Protein 4G75 (pdb70)

B-factor: mean 17.36, std 11.64, range [0.57, 81.26]

Secondary structure (DSSP, 8-state):
---S-S-----GGG-HHHHHHH-GGG-SS--HHHHHHHHHHHHHHHHTTT--HHHHHHHHHHHTT-----TTPPP-S-HHHHHHHHHHHHHHHHHIIIII---TTT---TT-S--PPP-SSS-S----TT-----SSTTHHHHHHHHHHHSTT-----GGGG-----TT--HHHHHHHH---EEEEEEEEEEEGGGT-HHHHTTT-EEEEEEEEEEEE-TTSEEEEEEEEEE--EEES--GGGS-GGGS---HHHHHGGGTSTT---EEE---S-EEEEEEEE---

Organism: Pseudomonas aeruginosa (NCBI:txid287)

Nearest PDB structures (foldseek):
  4g76-assembly1_A  TM=1.002E+00  e=1.562E-49  Pseudomonas aeruginosa
  4fzl-assembly2_B  TM=7.657E-01  e=1.778E-14  Pseudomonas syringae pv. tomato str. DC3000
  4fzn-assembly1_A  TM=8.054E-01  e=3.200E-13  Pseudomonas syringae pv. tomato str. DC3000
  8jc1-assembly1_D  TM=7.869E-01  e=1.478E-10  Pectobacterium carotovorum
  4fzm-assembly1_A  TM=5.521E-01  e=1.496E-13  Pseudomonas syringae pv. tomato str. DC3000

InterPro domains:
  IPR028056 Colicin M [PF14859] (135-288)

Radius of gyration: 22.64 Å; Cα contacts (8 Å, |Δi|>4): 530; chains: 1; bounding box: 60×37×69 Å

CATH classification: 1.20.1440.280 (+1 more: 3.30.450.400)

Sequence (286 aa):
VDLGTTTIVAGQGDFSSAYNYGNNGANWPAPSPAQVGYISKGQRDVAYVNGDWEKPLLALWAQQWANWGTTLYGYPSLPFPNYEFIWDIFDLPQADYNQFSSLGDDRITANRAQNHQYPFPNNEGIPSWDRPKIDTFNGGVYTPAAAFAHYLTGKGKKNFPIERLNIKPNVKAPQFIGVLTSSPGQTTTVDFNVVPYATAKDSWVAGNTVGEITLRIVVGILVKSSTSGQWSFRRGEIRRAYDDLYDFNPSSNHRTTETAEGTRLGREVGQKKFKDTTPYPIGIPGAIPVNNISGRSHHH

Solvent-accessible surface area: 13990 Å² total

Foldseek 3Di:
DAQLPDDDDDFLVLAPLLVCLVPCVNPPDDDLVSVLSNLVSVQLNCLLNLNNLLCLLLLVCLVVVVVDDSNPRDDGPRSVLSNVVCLQQLLCLQQCCVVVVDRNSRSSVSPPDDRDRADPPPPPPLDDVVSAEGQNHSSRLSSLVSCLLRVLADEEYAQVSLQADDDQCPVPNVVCVVPPDAKDWDKDKDKDQSVVGGLSNLLRQGIWIKIWTFMKGQDPVFKIKTWTWIATAKGKDLVDLSSDDDPCSVSVVCSVCVCVPSVSRDIYIYHHDDIGTDIDIDGDPD

Structure (mmCIF, N/CA/C/O backbone):
data_4G75
#
_entry.id   4G75
#
_cell.length_a   42.920
_cell.length_b   71.500
_cell.length_c   99.940
_cell.angle_alpha   90.00
_cell.angle_beta   90.00
_cell.angle_gamma   90.00
#
_symmetry.space_group_name_H-M   'P 21 21 21'
#
loop_
_entity.id
_entity.type
_entity.pdbx_description
1 polymer phosphodiesterase
2 non-polymer 'MAGNESIUM ION'
3 non-polymer 1,2-ETHANEDIOL
4 water water
#
loop_
_atom_site.group_PDB
_atom_site.id
_atom_site.type_symbol
_atom_site.label_atom_id
_atom_site.label_alt_id
_atom_site.label_comp_id
_atom_site.label_asym_id
_atom_site.label_entity_id
_atom_site.label_seq_id
_atom_site.pdbx_PDB_ins_code
_atom_site.Cartn_x
_atom_site.Cartn_y
_atom_site.Cartn_z
_atom_site.occupancy
_atom_site.B_iso_or_equiv
_atom_site.auth_seq_id
_atom_site.auth_comp_id
_atom_site.auth_asym_id
_atom_site.auth_atom_id
_atom_site.pdbx_PDB_model_num
ATOM 1 N N . VAL A 1 2 ? 34.334 56.024 14.312 1.00 28.34 2 VAL A N 1
ATOM 2 C CA . VAL A 1 2 ? 35.121 54.998 13.640 1.00 54.13 2 VAL A CA 1
ATOM 3 C C . VAL A 1 2 ? 34.310 53.718 13.500 1.00 51.72 2 VAL A C 1
ATOM 4 O O . VAL A 1 2 ? 33.498 53.390 14.364 1.00 34.46 2 VAL A O 1
ATOM 16 N N . ASP A 1 4 ? 35.407 50.364 13.399 1.00 11.73 4 ASP A N 1
ATOM 17 C CA . ASP A 1 4 ? 36.139 49.137 13.652 1.00 12.00 4 ASP A CA 1
ATOM 18 C C . ASP A 1 4 ? 35.128 48.102 14.120 1.00 14.75 4 ASP A C 1
ATOM 19 O O . ASP A 1 4 ? 34.822 48.023 15.310 1.00 11.11 4 ASP A O 1
ATOM 24 N N . LEU A 1 5 ? 34.607 47.311 13.191 1.00 12.94 5 LEU A N 1
ATOM 25 C CA . LEU A 1 5 ? 33.589 46.330 13.550 1.00 12.50 5 LEU A CA 1
ATOM 26 C C . LEU A 1 5 ? 34.159 44.925 13.701 1.00 9.42 5 LEU A C 1
ATOM 27 O O . LEU A 1 5 ? 33.468 43.934 13.464 1.00 11.36 5 LEU A O 1
ATOM 32 N N . GLY A 1 6 ? 35.425 44.847 14.105 1.00 10.49 6 GLY A N 1
ATOM 33 C CA . GLY A 1 6 ? 36.045 43.587 14.465 1.00 13.65 6 GLY A CA 1
ATOM 34 C C . GLY A 1 6 ? 36.288 42.607 13.334 1.00 15.94 6 GLY A C 1
ATOM 35 O O . GLY A 1 6 ? 36.287 41.398 13.557 1.00 17.67 6 GLY A O 1
ATOM 36 N N . THR A 1 7 ? 36.500 43.113 12.124 1.00 11.53 7 THR A N 1
ATOM 37 C CA . THR A 1 7 ? 36.749 42.238 10.985 1.00 13.56 7 THR A CA 1
ATOM 38 C C . THR A 1 7 ? 38.240 41.973 10.796 1.00 16.42 7 THR A C 1
ATOM 39 O O . THR A 1 7 ? 38.629 40.941 10.255 1.00 27.18 7 THR A O 1
ATOM 43 N N . THR A 1 8 ? 39.070 42.907 11.243 1.00 14.22 8 THR A N 1
ATOM 44 C CA . THR A 1 8 ? 40.516 42.783 11.068 1.00 18.48 8 THR A CA 1
ATOM 45 C C . THR A 1 8 ? 41.194 42.226 12.317 1.00 22.57 8 THR A C 1
ATOM 46 O O . THR A 1 8 ? 40.751 42.473 13.436 1.00 13.22 8 THR A O 1
ATOM 50 N N . THR A 1 9 ? 42.264 41.464 12.120 1.00 11.82 9 THR A N 1
ATOM 51 C CA . THR A 1 9 ? 43.055 40.958 13.238 1.00 11.57 9 THR A CA 1
ATOM 52 C C . THR A 1 9 ? 44.239 41.883 13.460 1.00 15.23 9 THR A C 1
ATOM 53 O O . THR A 1 9 ? 44.900 42.265 12.504 1.00 17.05 9 THR A O 1
ATOM 57 N N . ILE A 1 10 ? 44.512 42.244 14.712 1.00 12.03 10 ILE A N 1
ATOM 58 C CA . ILE A 1 10 ? 45.681 43.066 14.999 1.00 10.48 10 ILE A CA 1
ATOM 59 C C . ILE A 1 10 ? 46.762 42.276 15.716 1.00 10.32 10 ILE A C 1
ATOM 60 O O . ILE A 1 10 ? 46.511 41.195 16.243 1.00 9.72 10 ILE A O 1
ATOM 65 N N . VAL A 1 11 ? 47.968 42.831 15.714 1.00 9.53 11 VAL A N 1
ATOM 66 C CA . VAL A 1 11 ? 49.109 42.233 16.390 1.00 7.05 11 VAL A CA 1
ATOM 67 C C . VAL A 1 11 ? 49.277 42.872 17.760 1.00 11.13 11 VAL A C 1
ATOM 68 O O . VAL A 1 11 ? 49.487 44.078 17.865 1.00 14.75 11 VAL A O 1
ATOM 72 N N . ALA A 1 12 ? 49.190 42.072 18.815 1.00 9.33 12 ALA A N 1
ATOM 73 C CA . ALA A 1 12 ? 49.303 42.626 20.155 1.00 7.10 12 ALA A CA 1
ATOM 74 C C . ALA A 1 12 ? 50.048 41.710 21.117 1.00 7.42 12 ALA A C 1
ATOM 75 O O . ALA A 1 12 ? 50.042 40.488 20.969 1.00 12.88 12 ALA A O 1
ATOM 77 N N . GLY A 1 13 ? 50.681 42.322 22.110 1.00 12.07 13 GLY A N 1
ATOM 78 C CA . GLY A 1 13 ? 51.391 41.589 23.142 1.00 10.42 13 GLY A CA 1
ATOM 79 C C . GLY A 1 13 ? 51.120 42.180 24.511 1.00 6.56 13 GLY A C 1
ATOM 80 O O . GLY A 1 13 ? 50.547 43.262 24.622 1.00 10.14 13 GLY A O 1
ATOM 81 N N . GLN A 1 14 ? 51.524 41.463 25.556 1.00 10.11 14 GLN A N 1
ATOM 82 C CA . GLN A 1 14 ? 51.285 41.900 26.929 1.00 12.67 14 GLN A CA 1
ATOM 83 C C . GLN A 1 14 ? 51.739 43.336 27.158 1.00 11.05 14 GLN A C 1
ATOM 84 O O . GLN A 1 14 ? 51.077 44.107 27.854 1.00 10.58 14 GLN A O 1
ATOM 90 N N . GLY A 1 15 ? 52.885 43.676 26.579 1.00 12.46 15 GLY A N 1
ATOM 91 C CA . GLY A 1 15 ? 53.493 44.980 26.760 1.00 10.57 15 GLY A CA 1
ATOM 92 C C . GLY A 1 15 ? 52.722 46.132 26.152 1.00 14.35 15 GLY A C 1
ATOM 93 O O . GLY A 1 15 ? 53.054 47.287 26.385 1.00 12.45 15 GLY A O 1
ATOM 94 N N . ASP A 1 16 ? 51.689 45.829 25.371 1.00 13.05 16 ASP A N 1
ATOM 95 C CA . ASP A 1 16 ? 50.831 46.882 24.835 1.00 10.79 16 ASP A CA 1
ATOM 96 C C . ASP A 1 16 ? 49.870 47.436 25.879 1.00 10.00 16 ASP A C 1
ATOM 97 O O . ASP A 1 16 ? 49.270 48.495 25.680 1.00 11.38 16 ASP A O 1
ATOM 102 N N . PHE A 1 17 ? 49.742 46.732 26.998 1.00 9.83 17 PHE A N 1
ATOM 103 C CA . PHE A 1 17 ? 48.703 47.058 27.966 1.00 10.65 17 PHE A CA 1
ATOM 104 C C . PHE A 1 17 ? 49.232 47.640 29.265 1.00 9.82 17 PHE A C 1
ATOM 105 O O . PHE A 1 17 ? 50.032 47.027 29.956 1.00 11.58 17 PHE A O 1
ATOM 113 N N . SER A 1 18 ? 48.763 48.845 29.565 1.00 9.33 18 SER A N 1
ATOM 114 C CA A SER A 1 18 ? 49.261 49.624 30.694 0.62 10.83 18 SER A CA 1
ATOM 115 C CA B SER A 1 18 ? 49.280 49.616 30.691 0.38 10.94 18 SER A CA 1
ATOM 116 C C . SER A 1 18 ? 49.165 48.877 32.021 1.00 14.93 18 SER A C 1
ATOM 117 O O . SER A 1 18 ? 50.034 49.003 32.881 1.00 12.01 18 SER A O 1
ATOM 122 N N . ALA A 1 19 ? 48.101 48.099 32.190 1.00 12.73 19 ALA A N 1
ATOM 123 C CA . ALA A 1 19 ? 47.916 47.384 33.449 1.00 8.68 19 ALA A CA 1
ATOM 124 C C . ALA A 1 19 ? 48.986 46.316 33.643 1.00 8.44 19 ALA A C 1
ATOM 125 O O . ALA A 1 19 ? 49.523 46.151 34.739 1.00 14.56 19 ALA A O 1
ATOM 127 N N . TYR A 1 20 ? 49.286 45.587 32.575 1.00 8.91 20 TYR A N 1
ATOM 128 C CA . TYR A 1 20 ? 50.356 44.610 32.596 1.00 7.91 20 TYR A CA 1
ATOM 129 C C . TYR A 1 20 ? 51.679 45.300 32.914 1.00 15.66 20 TYR A C 1
ATOM 130 O O . TYR A 1 20 ? 52.437 44.836 33.768 1.00 13.32 20 TYR A O 1
ATOM 139 N N . ASN A 1 21 ? 51.949 46.415 32.239 1.00 11.73 21 ASN A N 1
ATOM 140 C CA . ASN A 1 21 ? 53.188 47.155 32.483 1.00 11.02 21 ASN A CA 1
ATOM 141 C C . ASN A 1 21 ? 53.308 47.627 33.928 1.00 19.92 21 ASN A C 1
ATOM 142 O O . ASN A 1 21 ? 54.404 47.656 34.486 1.00 14.30 21 ASN A O 1
ATOM 147 N N . TYR A 1 22 ? 52.181 47.995 34.531 1.00 13.21 22 TYR A N 1
ATOM 148 C CA . TYR A 1 22 ? 52.170 48.395 35.932 1.00 11.00 22 TYR A CA 1
ATOM 149 C C . TYR A 1 22 ? 52.545 47.215 36.828 1.00 17.11 22 TYR A C 1
ATOM 150 O O . TYR A 1 22 ? 53.310 47.351 37.794 1.00 10.74 22 TYR A O 1
ATOM 159 N N . GLY A 1 23 ? 51.996 46.051 36.502 1.00 10.62 23 GLY A N 1
ATOM 160 C CA . GLY A 1 23 ? 52.327 44.833 37.209 1.00 6.55 23 GLY A CA 1
ATOM 161 C C . GLY A 1 23 ? 53.776 44.420 37.026 1.00 11.22 23 GLY A C 1
ATOM 162 O O . GLY A 1 23 ? 54.393 43.890 37.954 1.00 10.33 23 GLY A O 1
ATOM 163 N N . ASN A 1 24 ? 54.324 44.673 35.840 1.00 8.41 24 ASN A N 1
ATOM 164 C CA . ASN A 1 24 ? 55.669 44.198 35.501 1.00 11.73 24 ASN A CA 1
ATOM 165 C C . ASN A 1 24 ? 56.786 45.185 35.850 1.00 12.26 24 ASN A C 1
ATOM 166 O O . ASN A 1 24 ? 57.972 44.894 35.654 1.00 11.72 24 ASN A O 1
ATOM 171 N N . ASN A 1 25 ? 56.406 46.343 36.373 1.00 14.32 25 ASN A N 1
ATOM 172 C CA . ASN A 1 25 ? 57.379 47.326 36.843 1.00 17.18 25 ASN A CA 1
ATOM 173 C C . ASN A 1 25 ? 57.720 47.077 38.311 1.00 15.20 25 ASN A C 1
ATOM 174 O O . ASN A 1 25 ? 56.974 47.471 39.204 1.00 17.61 25 ASN A O 1
ATOM 179 N N . GLY A 1 26 ? 58.852 46.420 38.548 1.00 17.71 26 GLY A N 1
ATOM 180 C CA . GLY A 1 26 ? 59.238 46.009 39.884 1.00 19.20 26 GLY A CA 1
ATOM 181 C C . GLY A 1 26 ? 59.323 47.154 40.873 1.00 18.53 26 GLY A C 1
ATOM 182 O O . GLY A 1 26 ? 59.158 46.954 42.074 1.00 22.28 26 GLY A O 1
ATOM 183 N N . ALA A 1 27 ? 59.574 48.356 40.367 1.00 24.20 27 ALA A N 1
ATOM 184 C CA . ALA A 1 27 ? 59.670 49.534 41.223 1.00 20.96 27 ALA A CA 1
ATOM 185 C C . ALA A 1 27 ? 58.368 49.786 41.970 1.00 23.71 27 ALA A C 1
ATOM 186 O O . ALA A 1 27 ? 58.363 50.448 43.006 1.00 21.74 27 ALA A O 1
ATOM 188 N N . ASN A 1 28 ? 57.268 49.260 41.438 1.00 20.88 28 ASN A N 1
ATOM 189 C CA . ASN A 1 28 ? 55.952 49.433 42.050 1.00 19.74 28 ASN A CA 1
ATOM 190 C C . ASN A 1 28 ? 55.682 48.470 43.196 1.00 18.92 28 ASN A C 1
ATOM 191 O O . ASN A 1 28 ? 54.725 48.649 43.948 1.00 22.88 28 ASN A O 1
ATOM 196 N N . TRP A 1 29 ? 56.513 47.443 43.320 1.00 18.24 29 TRP A N 1
ATOM 197 C CA . TRP A 1 29 ? 56.169 46.315 44.178 1.00 14.53 29 TRP A CA 1
ATOM 198 C C . TRP A 1 29 ? 57.253 45.929 45.182 1.00 14.38 29 TRP A C 1
ATOM 199 O O . TRP A 1 29 ? 58.143 45.154 44.864 1.00 24.97 29 TRP A O 1
ATOM 210 N N . PRO A 1 30 ? 57.155 46.460 46.407 1.00 18.59 30 PRO A N 1
ATOM 211 C CA . PRO A 1 30 ? 58.133 46.193 47.468 1.00 33.95 30 PRO A CA 1
ATOM 212 C C . PRO A 1 30 ? 58.225 44.710 47.830 1.00 34.84 30 PRO A C 1
ATOM 213 O O . PRO A 1 30 ? 59.268 44.266 48.304 1.00 26.51 30 PRO A O 1
ATOM 217 N N . ALA A 1 31 ? 57.151 43.957 47.606 1.00 24.75 31 ALA A N 1
ATOM 218 C CA . ALA A 1 31 ? 57.111 42.556 48.012 1.00 10.20 31 ALA A CA 1
ATOM 219 C C . ALA A 1 31 ? 56.263 41.723 47.056 1.00 21.48 31 ALA A C 1
ATOM 220 O O . ALA A 1 31 ? 55.497 42.272 46.264 1.00 16.66 31 ALA A O 1
ATOM 222 N N . PRO A 1 32 ? 56.404 40.389 47.118 1.00 18.83 32 PRO A N 1
A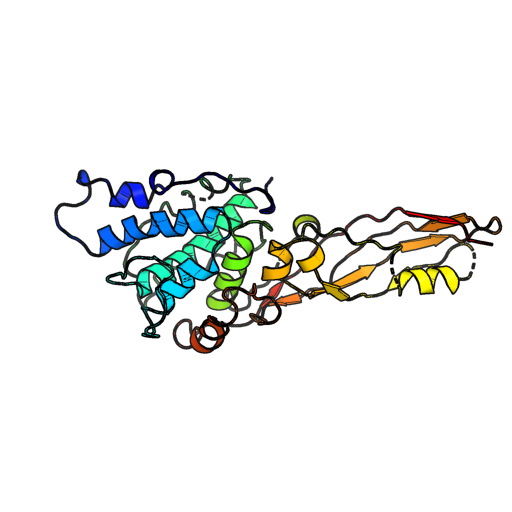TOM 223 C CA . PRO A 1 32 ? 55.514 39.545 46.315 1.00 17.88 32 PRO A CA 1
ATOM 224 C C . PRO A 1 32 ? 54.072 39.842 46.684 1.00 15.57 32 PRO A C 1
ATOM 225 O O . PRO A 1 32 ? 53.762 40.067 47.858 1.00 14.77 32 PRO A O 1
ATOM 229 N N . SER A 1 33 ? 53.188 39.846 45.694 1.00 16.09 33 SER A N 1
ATOM 230 C CA . SER A 1 33 ? 51.832 40.298 45.933 1.00 18.56 33 SER A CA 1
ATOM 231 C C . SER A 1 33 ? 50.843 39.635 44.991 1.00 11.20 33 SER A C 1
ATOM 232 O O . SER A 1 33 ? 51.091 39.560 43.794 1.00 11.73 33 SER A O 1
ATOM 235 N N . PRO A 1 34 ? 49.704 39.178 45.532 1.00 12.36 34 PRO A N 1
ATOM 236 C CA . PRO A 1 34 ? 48.663 38.605 44.674 1.00 12.14 34 PRO A CA 1
ATOM 237 C C . PRO A 1 34 ? 48.033 39.703 43.823 1.00 11.01 34 PRO A C 1
ATOM 238 O O . PRO A 1 34 ? 47.508 39.411 42.754 1.00 12.45 34 PRO A O 1
ATOM 242 N N . ALA A 1 35 ? 48.088 40.944 44.300 1.00 10.26 35 ALA A N 1
ATOM 243 C CA . ALA A 1 35 ? 47.620 42.088 43.521 1.00 14.65 35 ALA A CA 1
ATOM 244 C C . ALA A 1 35 ? 48.525 42.339 42.311 1.00 15.49 35 ALA A C 1
ATOM 245 O O . ALA A 1 35 ? 48.056 42.681 41.219 1.00 12.86 35 ALA A O 1
ATOM 247 N N . GLN A 1 36 ? 49.829 42.176 42.502 1.00 15.39 36 GLN A N 1
ATOM 248 C CA . GLN A 1 36 ? 50.762 42.313 41.391 1.00 11.84 36 GLN A CA 1
ATOM 249 C C . GLN A 1 36 ? 50.478 41.244 40.351 1.00 9.97 36 GLN A C 1
ATOM 250 O O . GLN A 1 36 ? 50.512 41.503 39.150 1.00 11.55 36 GLN A O 1
ATOM 256 N N . VAL A 1 37 ? 50.194 40.037 40.822 1.00 11.45 37 VAL A N 1
ATOM 257 C CA . VAL A 1 37 ? 49.913 38.928 39.925 1.00 8.11 37 VAL A CA 1
ATOM 258 C C . VAL A 1 37 ? 48.649 39.251 39.127 1.00 7.49 37 VAL A C 1
ATOM 259 O O . VAL A 1 37 ? 48.572 38.978 37.926 1.00 11.08 37 VAL A O 1
ATOM 263 N N . GLY A 1 38 ? 47.676 39.861 39.801 1.00 9.08 38 GLY A N 1
ATOM 264 C CA . GLY A 1 38 ? 46.436 40.269 39.150 1.00 5.60 38 GLY A CA 1
ATOM 265 C C . GLY A 1 38 ? 46.690 41.247 38.013 1.00 7.80 38 GLY A C 1
ATOM 266 O O . GLY A 1 38 ? 46.136 41.103 36.926 1.00 10.73 38 GLY A O 1
ATOM 267 N N . TYR A 1 39 ? 47.528 42.248 38.258 1.00 10.39 39 TYR A N 1
ATOM 268 C CA . TYR A 1 39 ? 47.885 43.193 37.200 1.00 11.19 39 TYR A CA 1
ATOM 269 C C . TYR A 1 39 ? 48.540 42.496 36.019 1.00 9.65 39 TYR A C 1
ATOM 270 O O . TYR A 1 39 ? 48.200 42.764 34.861 1.00 9.86 39 TYR A O 1
ATOM 279 N N . ILE A 1 40 ? 49.504 41.624 36.305 1.00 7.09 40 ILE A N 1
ATOM 280 C CA . ILE A 1 40 ? 50.178 40.888 35.245 1.00 6.71 40 ILE A CA 1
ATOM 281 C C . ILE A 1 40 ? 49.172 40.095 34.429 1.00 7.81 40 ILE A C 1
ATOM 282 O O . ILE A 1 40 ? 49.258 40.056 33.200 1.00 10.67 40 ILE A O 1
ATOM 287 N N . SER A 1 41 ? 48.218 39.468 35.111 1.00 9.19 41 SER A N 1
ATOM 288 C CA . SER A 1 41 ? 47.288 38.576 34.436 1.00 6.64 41 SER A CA 1
ATOM 289 C C . SER A 1 41 ? 46.425 39.307 33.391 1.00 11.26 41 SER A C 1
ATOM 290 O O . SER A 1 41 ? 45.978 38.699 32.422 1.00 11.51 41 SER A O 1
ATOM 293 N N . LYS A 1 42 ? 46.204 40.604 33.583 1.00 8.40 42 LYS A N 1
ATOM 294 C CA . LYS A 1 42 ? 45.399 41.382 32.634 1.00 6.24 42 LYS A CA 1
ATOM 295 C C . LYS A 1 42 ? 46.020 41.425 31.238 1.00 11.65 42 LYS A C 1
ATOM 296 O O . LYS A 1 42 ? 45.308 41.508 30.226 1.00 8.93 42 LYS A O 1
ATOM 302 N N . GLY A 1 43 ? 47.348 41.356 31.180 1.00 12.64 43 GLY A N 1
ATOM 303 C CA . GLY A 1 43 ? 48.053 41.456 29.912 1.00 8.03 43 GLY A CA 1
ATOM 304 C C . GLY A 1 43 ? 47.666 40.386 28.905 1.00 8.00 43 GLY A C 1
ATOM 305 O O . GLY A 1 43 ? 47.273 40.700 27.778 1.00 8.86 43 GLY A O 1
ATOM 306 N N . GLN A 1 44 ? 47.766 39.118 29.296 1.00 4.86 44 GLN A N 1
ATOM 307 C CA . GLN A 1 44 ? 47.448 38.046 28.360 1.00 9.15 44 GLN A CA 1
ATOM 308 C C . GLN A 1 44 ? 45.955 37.991 28.033 1.00 7.27 44 GLN A C 1
ATOM 309 O O . GLN A 1 44 ? 45.574 37.672 26.903 1.00 8.07 44 GLN A O 1
ATOM 315 N N . ARG A 1 45 ? 45.106 38.304 29.007 1.00 8.19 45 ARG A N 1
ATOM 316 C CA . ARG A 1 45 ? 43.683 38.357 28.710 1.00 8.07 45 ARG A CA 1
ATOM 317 C C . ARG A 1 45 ? 43.401 39.468 27.704 1.00 11.58 45 ARG A C 1
ATOM 318 O O . ARG A 1 45 ? 42.641 39.279 26.761 1.00 10.10 45 ARG A O 1
ATOM 326 N N . ASP A 1 46 ? 44.024 40.626 27.896 1.00 9.20 46 ASP A N 1
ATOM 327 C CA . ASP A 1 46 ? 43.822 41.744 26.977 1.00 12.51 46 ASP A CA 1
ATOM 328 C C . ASP A 1 46 ? 44.258 41.397 25.557 1.00 11.53 46 ASP A C 1
ATOM 329 O O . ASP A 1 46 ? 43.633 41.823 24.583 1.00 7.94 46 ASP A O 1
ATOM 334 N N . VAL A 1 47 ? 45.342 40.635 25.440 1.00 7.19 47 VAL A N 1
ATOM 335 C CA . VAL A 1 47 ? 45.815 40.198 24.131 1.00 7.31 47 VAL A CA 1
ATOM 336 C C . VAL A 1 47 ? 44.710 39.426 23.417 1.00 4.47 47 VAL A C 1
ATOM 337 O O . VAL A 1 47 ? 44.483 39.601 22.218 1.00 9.87 47 VAL A O 1
ATOM 341 N N . ALA A 1 48 ? 44.029 38.565 24.159 1.00 6.16 48 ALA A N 1
ATOM 342 C CA . ALA A 1 48 ? 42.910 37.824 23.600 1.00 8.21 48 ALA A CA 1
ATOM 343 C C . ALA A 1 48 ? 41.762 38.764 23.261 1.00 6.38 48 ALA A C 1
ATOM 344 O O . ALA A 1 48 ? 41.212 38.699 22.167 1.00 7.70 48 ALA A O 1
ATOM 346 N N . TYR A 1 49 ? 41.422 39.654 24.190 1.00 10.62 49 TYR A N 1
ATOM 347 C CA . TYR A 1 49 ? 40.267 40.537 24.007 1.00 7.29 49 TYR A CA 1
ATOM 348 C C . TYR A 1 49 ? 40.369 41.415 22.756 1.00 7.87 49 TYR A C 1
ATOM 349 O O . TYR A 1 49 ? 39.367 41.608 22.040 1.00 6.88 49 TYR A O 1
ATOM 358 N N . VAL A 1 50 ? 41.559 41.949 22.479 1.00 8.32 50 VAL A N 1
ATOM 359 C CA . VAL A 1 50 ? 41.688 42.868 21.352 1.00 8.22 50 VAL A CA 1
ATOM 360 C C . VAL A 1 50 ? 41.445 42.189 20.003 1.00 7.82 50 VAL A C 1
ATOM 361 O O . VAL A 1 50 ? 41.274 42.865 18.998 1.00 8.14 50 VAL A O 1
ATOM 365 N N . ASN A 1 51 ? 41.420 40.862 19.976 1.00 5.29 51 ASN A N 1
ATOM 366 C CA . ASN A 1 51 ? 41.016 40.153 18.758 1.00 4.99 51 ASN A CA 1
ATOM 367 C C . ASN A 1 51 ? 39.702 39.381 18.918 1.00 13.00 51 ASN A C 1
ATOM 368 O O . ASN A 1 51 ? 39.387 38.490 18.127 1.00 10.36 51 ASN A O 1
ATOM 373 N N . GLY A 1 52 ? 38.936 39.744 19.942 1.00 8.06 52 GLY A N 1
ATOM 374 C CA . GLY A 1 52 ? 37.608 39.192 20.143 1.00 6.50 52 GLY A CA 1
ATOM 375 C C . GLY A 1 52 ? 37.559 37.794 20.729 1.00 9.98 52 GLY A C 1
ATOM 376 O O . GLY A 1 52 ? 36.496 37.174 20.770 1.00 9.76 52 GLY A O 1
ATOM 377 N N . ASP A 1 53 ? 38.703 37.296 21.185 1.00 11.41 53 ASP A N 1
ATOM 378 C CA . ASP A 1 53 ? 38.786 35.964 21.774 1.00 5.74 53 ASP A CA 1
ATOM 379 C C . ASP A 1 53 ? 38.383 36.061 23.243 1.00 9.38 53 ASP A C 1
ATOM 380 O O . ASP A 1 53 ? 39.216 35.917 24.130 1.00 10.51 53 ASP A O 1
ATOM 385 N N . TRP A 1 54 ? 37.098 36.312 23.498 1.00 5.74 54 TRP A N 1
ATOM 386 C CA . TRP A 1 54 ? 36.666 36.765 24.820 1.00 4.62 54 TRP A CA 1
ATOM 387 C C . TRP A 1 54 ? 36.132 35.667 25.737 1.00 5.01 54 TRP A C 1
ATOM 388 O O . TRP A 1 54 ? 36.146 35.813 26.964 1.00 6.97 54 TRP A O 1
ATOM 399 N N . GLU A 1 55 ? 35.643 34.587 25.138 1.00 7.38 55 GLU A N 1
ATOM 400 C CA . GLU A 1 55 ? 35.057 33.491 25.900 1.00 9.90 55 GLU A CA 1
ATOM 401 C C . GLU A 1 55 ? 36.110 32.781 26.745 1.00 9.66 55 GLU A C 1
ATOM 402 O O . GLU A 1 55 ? 35.910 32.536 27.931 1.00 11.07 55 GLU A O 1
ATOM 408 N N . LYS A 1 56 ? 37.240 32.453 26.132 1.00 10.11 56 LYS A N 1
ATOM 409 C CA . LYS A 1 56 ? 38.254 31.665 26.821 1.00 11.15 56 LYS A CA 1
ATOM 410 C C . LYS A 1 56 ? 38.836 32.338 28.072 1.00 9.26 56 LYS A C 1
ATOM 411 O O . LYS A 1 56 ? 38.895 31.718 29.130 1.00 11.24 56 LYS A O 1
ATOM 417 N N . PRO A 1 57 ? 39.232 33.615 27.974 1.00 7.75 57 PRO A N 1
ATOM 418 C CA . PRO A 1 57 ? 39.768 34.247 29.188 1.00 6.75 57 PRO A CA 1
ATOM 419 C C . PRO A 1 57 ? 38.759 34.271 30.336 1.00 12.72 57 PRO A C 1
ATOM 420 O O . PRO A 1 57 ? 39.139 34.022 31.478 1.00 11.57 57 PRO A O 1
ATOM 424 N N . LEU A 1 58 ? 37.492 34.566 30.042 1.00 8.76 58 LEU A N 1
ATOM 425 C CA . LEU A 1 58 ? 36.479 34.613 31.085 1.00 8.37 58 LEU A CA 1
ATOM 426 C C . LEU A 1 58 ? 36.173 33.224 31.628 1.00 8.00 58 LEU A C 1
ATOM 427 O O . LEU A 1 58 ? 36.011 33.045 32.832 1.00 7.78 58 LEU A O 1
ATOM 432 N N . LEU A 1 59 ? 36.118 32.239 30.738 1.00 9.41 59 LEU A N 1
ATOM 433 C CA . LEU A 1 59 ? 35.840 30.872 31.155 1.00 16.03 59 LEU A CA 1
ATOM 434 C C . LEU A 1 59 ? 36.947 30.328 32.050 1.00 11.84 59 LEU A C 1
ATOM 435 O O . LEU A 1 59 ? 36.684 29.608 33.013 1.00 11.33 59 LEU A O 1
ATOM 440 N N . ALA A 1 60 ? 38.186 30.678 31.739 1.00 9.78 60 ALA A N 1
ATOM 441 C CA . ALA A 1 60 ? 39.303 30.205 32.542 1.00 9.30 60 ALA A CA 1
ATOM 442 C C . ALA A 1 60 ? 39.199 30.751 33.963 1.00 12.23 60 ALA A C 1
ATOM 443 O O . ALA A 1 60 ? 39.442 30.032 34.930 1.00 13.57 60 ALA A O 1
ATOM 445 N N . LEU A 1 61 ? 38.838 32.023 34.084 1.00 11.44 61 LEU A N 1
ATOM 446 C CA . LEU A 1 61 ? 38.666 32.637 35.391 1.00 8.09 61 LEU A CA 1
ATOM 447 C C . LEU A 1 61 ? 37.530 31.956 36.143 1.00 16.84 61 LEU A C 1
ATOM 448 O O . LEU A 1 61 ? 37.696 31.542 37.291 1.00 12.35 61 LEU A O 1
ATOM 453 N N . TRP A 1 62 ? 36.381 31.833 35.486 1.00 9.42 62 TRP A N 1
ATOM 454 C CA . TRP A 1 62 ? 35.207 31.246 36.124 1.00 10.12 62 TRP A CA 1
ATOM 455 C C . TRP A 1 62 ? 35.446 29.803 36.535 1.00 12.92 62 TRP A C 1
ATOM 456 O O . TRP A 1 62 ? 35.074 29.398 37.639 1.00 11.21 62 TRP A O 1
ATOM 467 N N . ALA A 1 63 ? 36.049 29.025 35.642 1.00 11.62 63 ALA A N 1
ATOM 468 C CA . ALA A 1 63 ? 36.303 27.618 35.922 1.00 13.83 63 ALA A CA 1
ATOM 469 C C . ALA A 1 63 ? 37.122 27.486 37.203 1.00 16.72 63 ALA A C 1
ATOM 470 O O . ALA A 1 63 ? 36.933 26.547 37.979 1.00 12.82 63 ALA A O 1
ATOM 472 N N . GLN A 1 64 ? 38.030 28.425 37.432 1.00 11.38 64 GLN A N 1
ATOM 473 C CA A GLN A 1 64 ? 38.810 28.435 38.668 0.59 14.86 64 GLN A CA 1
ATOM 474 C CA B GLN A 1 64 ? 38.796 28.396 38.668 0.41 15.07 64 GLN A CA 1
ATOM 475 C C . GLN A 1 64 ? 37.921 28.803 39.845 1.00 13.04 64 GLN A C 1
ATOM 476 O O . GLN A 1 64 ? 37.841 28.082 40.840 1.00 16.12 64 GLN A O 1
ATOM 487 N N . TRP A 1 65 ? 37.257 29.948 39.719 1.00 11.04 65 TRP A N 1
ATOM 488 C CA . TRP A 1 65 ? 36.361 30.461 40.747 1.00 9.34 65 TRP A CA 1
ATOM 489 C C . TRP A 1 65 ? 35.381 29.382 41.203 1.00 13.00 65 TRP A C 1
ATOM 490 O O . TRP A 1 65 ? 35.222 29.133 42.400 1.00 14.99 65 TRP A O 1
ATOM 501 N N . ALA A 1 66 ? 34.729 28.739 40.238 1.00 13.99 66 ALA A N 1
ATOM 502 C CA . ALA A 1 66 ? 33.658 27.789 40.540 1.00 15.56 66 ALA A CA 1
ATOM 503 C C . ALA A 1 66 ? 34.147 26.347 40.657 1.00 17.63 66 ALA A C 1
ATOM 504 O O . ALA A 1 66 ? 33.341 25.429 40.804 1.00 22.34 66 ALA A O 1
ATOM 506 N N . ASN A 1 67 ? 35.460 26.153 40.586 1.00 14.93 67 ASN A N 1
ATOM 507 C CA . ASN A 1 67 ? 36.044 24.823 40.740 1.00 19.87 67 ASN A CA 1
ATOM 508 C C . ASN A 1 67 ? 35.461 23.803 39.772 1.00 29.44 67 ASN A C 1
ATOM 509 O O . ASN A 1 67 ? 35.008 22.730 40.177 1.00 19.62 67 ASN A O 1
ATOM 514 N N . TRP A 1 68 ? 35.468 24.139 38.488 1.00 13.07 68 TRP A N 1
ATOM 515 C CA . TRP A 1 68 ? 34.992 23.213 37.477 1.00 16.21 68 TRP A CA 1
ATOM 516 C C . TRP A 1 68 ? 35.990 22.086 37.302 1.00 18.12 68 TRP A C 1
ATOM 517 O O . TRP A 1 68 ? 35.623 20.980 36.924 1.00 14.77 68 TRP A O 1
ATOM 528 N N . GLY A 1 69 ? 37.259 22.382 37.566 1.00 17.61 69 GLY A N 1
ATOM 529 C CA . GLY A 1 69 ? 38.326 21.423 37.351 1.00 24.13 69 GLY A CA 1
ATOM 530 C C . GLY A 1 69 ? 38.543 21.135 35.876 1.00 39.09 69 GLY A C 1
ATOM 531 O O . GLY A 1 69 ? 39.073 20.090 35.510 1.00 22.84 69 GLY A O 1
ATOM 532 N N . THR A 1 70 ? 38.129 22.069 35.027 1.00 18.84 70 THR A N 1
ATOM 533 C CA . THR A 1 70 ? 38.257 21.914 33.584 1.00 14.90 70 THR A CA 1
ATOM 534 C C . THR A 1 70 ? 39.417 22.741 33.033 1.00 25.67 70 THR A C 1
ATOM 535 O O . THR A 1 70 ? 40.179 23.340 33.795 1.00 19.25 70 THR A O 1
ATOM 539 N N . THR A 1 71 ? 39.545 22.781 31.708 1.00 23.28 71 THR A N 1
ATOM 540 C CA . THR A 1 71 ? 40.678 23.451 31.073 1.00 16.73 71 THR A CA 1
ATOM 541 C C . THR A 1 71 ? 40.709 24.946 31.379 1.00 22.93 71 THR A C 1
ATOM 542 O O . THR A 1 71 ? 39.667 25.597 31.462 1.00 14.46 71 THR A O 1
ATOM 546 N N . LEU A 1 72 ? 41.909 25.486 31.554 1.00 17.81 72 LEU A N 1
ATOM 547 C CA . LEU A 1 72 ? 42.060 26.921 31.751 1.00 14.32 72 LEU A CA 1
ATOM 548 C C . LEU A 1 72 ? 42.506 27.618 30.468 1.00 12.29 72 LEU A C 1
ATOM 549 O O . LEU A 1 72 ? 42.912 28.778 30.494 1.00 14.12 72 LEU A O 1
ATOM 554 N N . TYR A 1 73 ? 42.437 26.903 29.348 1.00 10.93 73 TYR A N 1
ATOM 555 C CA . TYR A 1 73 ? 42.790 27.481 28.053 1.00 12.26 73 TYR A CA 1
ATOM 556 C C . TYR A 1 73 ? 44.180 28.118 28.025 1.00 18.93 73 TYR A C 1
ATOM 557 O O . TYR A 1 73 ? 44.419 29.090 27.305 1.00 17.93 73 TYR A O 1
ATOM 566 N N . GLY A 1 74 ? 45.098 27.563 28.808 1.00 14.81 74 GLY A N 1
ATOM 567 C CA . GLY A 1 74 ? 46.471 28.033 28.808 1.00 17.23 74 GLY A CA 1
ATOM 568 C C . GLY A 1 74 ? 46.745 29.200 29.738 1.00 16.57 74 GLY A C 1
ATOM 569 O O . GLY A 1 74 ? 47.890 29.624 29.889 1.00 17.74 74 GLY A O 1
ATOM 570 N N . TYR A 1 75 ? 45.701 29.726 30.366 1.00 13.14 75 TYR A N 1
ATOM 571 C CA . TYR A 1 75 ? 45.882 30.809 31.329 1.00 11.86 75 TYR A CA 1
ATOM 572 C C . TYR A 1 75 ? 46.402 30.287 32.671 1.00 15.45 75 TYR A C 1
ATOM 573 O O . TYR A 1 75 ? 46.041 29.195 33.112 1.00 15.81 75 TYR A O 1
ATOM 582 N N . PRO A 1 76 ? 47.261 31.076 33.324 1.00 14.94 76 PRO A N 1
ATOM 583 C CA . PRO A 1 76 ? 47.791 30.721 34.646 1.00 15.50 76 PRO A CA 1
ATOM 584 C C . PRO A 1 76 ? 46.706 30.745 35.712 1.00 12.87 76 PRO A C 1
ATOM 585 O O . PRO A 1 76 ? 45.841 31.623 35.695 1.00 20.17 76 PRO A O 1
ATOM 589 N N . SER A 1 77 ? 46.740 29.787 36.634 1.00 8.94 77 SER A N 1
ATOM 590 C CA . SER A 1 77 ? 45.856 29.849 37.789 1.00 11.60 77 SER A CA 1
ATOM 591 C C . SER A 1 77 ? 46.236 31.054 38.651 1.00 12.48 77 SER A C 1
ATOM 592 O O . SER A 1 77 ? 47.416 31.364 38.821 1.00 18.89 77 SER A O 1
ATOM 595 N N . LEU A 1 78 ? 45.226 31.726 39.193 1.00 10.87 78 LEU A N 1
ATOM 596 C CA . LEU A 1 78 ? 45.417 32.980 39.913 1.00 12.23 78 LEU A CA 1
ATOM 597 C C . LEU A 1 78 ? 45.058 32.878 41.385 1.00 10.33 78 LEU A C 1
ATOM 598 O O . LEU A 1 78 ? 44.259 32.034 41.790 1.00 11.28 78 LEU A O 1
ATOM 603 N N . PRO A 1 79 ? 45.648 33.757 42.195 1.00 13.51 79 PRO A N 1
ATOM 604 C CA . PRO A 1 79 ? 45.259 33.874 43.600 1.00 19.04 79 PRO A CA 1
ATOM 605 C C . PRO A 1 79 ? 43.768 34.191 43.712 1.00 9.20 79 PRO A C 1
ATOM 606 O O . PRO A 1 79 ? 43.032 33.477 44.393 1.00 11.23 79 PRO A O 1
ATOM 610 N N . PHE A 1 80 ? 43.327 35.241 43.023 1.00 10.57 80 PHE A N 1
ATOM 611 C CA . PHE A 1 80 ? 41.927 35.648 43.057 1.00 9.98 80 PHE A CA 1
ATOM 612 C C . PHE A 1 80 ? 41.332 35.751 41.648 1.00 16.03 80 PHE A C 1
ATOM 613 O O . PHE A 1 80 ? 41.173 36.852 41.117 1.00 11.68 80 PHE A O 1
ATOM 621 N N . PRO A 1 81 ? 41.004 34.603 41.041 1.00 14.33 81 PRO A N 1
ATOM 622 C CA . PRO A 1 81 ? 40.366 34.561 39.721 1.00 9.50 81 PRO A CA 1
ATOM 623 C C . PRO A 1 81 ? 38.992 35.225 39.787 1.00 12.24 81 PRO A C 1
ATOM 624 O O . PRO A 1 81 ? 38.511 35.776 38.792 1.00 10.27 81 PRO A O 1
ATOM 628 N N . ASN A 1 82 ? 38.373 35.174 40.964 1.00 11.14 82 ASN A N 1
ATOM 629 C CA . ASN A 1 82 ? 37.136 35.899 41.204 1.00 12.02 82 ASN A CA 1
ATOM 630 C C . ASN A 1 82 ? 37.291 37.405 41.013 1.00 10.24 82 ASN A C 1
ATOM 631 O O . ASN A 1 82 ? 36.475 38.035 40.349 1.00 11.63 82 ASN A O 1
ATOM 636 N N . TYR A 1 83 ? 38.334 37.987 41.593 1.00 7.62 83 TYR A N 1
ATOM 637 C CA . TYR A 1 83 ? 38.518 39.427 41.472 1.00 13.25 83 TYR A CA 1
ATOM 638 C C . TYR A 1 83 ? 38.776 39.823 40.025 1.00 11.31 83 TYR A C 1
ATOM 639 O O . TYR A 1 83 ? 38.319 40.873 39.569 1.00 9.95 83 TYR A O 1
ATOM 648 N N . GLU A 1 84 ? 39.521 38.990 39.306 1.00 10.83 84 GLU A N 1
ATOM 649 C CA . GLU A 1 84 ? 39.852 39.302 37.923 1.00 12.26 84 GLU A CA 1
ATOM 650 C C . GLU A 1 84 ? 38.640 39.168 37.003 1.00 8.58 84 GLU A C 1
ATOM 651 O O . GLU A 1 84 ? 38.486 39.947 36.056 1.00 9.18 84 GLU A O 1
ATOM 657 N N . PHE A 1 85 ? 37.776 38.194 37.283 1.00 9.54 85 PHE A N 1
ATOM 658 C CA . PHE A 1 85 ? 36.560 38.033 36.492 1.00 8.69 85 PHE A CA 1
ATOM 659 C C . PHE A 1 85 ? 35.694 39.270 36.698 1.00 10.54 85 PHE A C 1
ATOM 660 O O . PHE A 1 85 ? 35.181 39.865 35.744 1.00 9.21 85 PHE A O 1
ATOM 668 N N . ILE A 1 86 ? 35.538 39.664 37.955 1.00 7.92 86 ILE A N 1
ATOM 669 C CA . ILE A 1 86 ? 34.712 40.822 38.283 1.00 16.60 86 ILE A CA 1
ATOM 670 C C . ILE A 1 86 ? 35.216 42.105 37.627 1.00 11.94 86 ILE A C 1
ATOM 671 O O . ILE A 1 86 ? 34.435 42.843 37.024 1.00 6.93 86 ILE A O 1
ATOM 676 N N . TRP A 1 87 ? 36.517 42.366 37.737 1.00 7.09 87 TRP A N 1
ATOM 677 C CA . TRP A 1 87 ? 37.093 43.561 37.121 1.00 6.05 87 TRP A CA 1
ATOM 678 C C . TRP A 1 87 ? 37.042 43.558 35.589 1.00 6.43 87 TRP A C 1
ATOM 679 O O . TRP A 1 87 ? 36.873 44.607 34.990 1.00 6.47 87 TRP A O 1
ATOM 690 N N . ASP A 1 88 ? 37.190 42.394 34.962 1.00 7.01 88 ASP A N 1
ATOM 691 C CA . ASP A 1 88 ? 37.062 42.302 33.509 1.00 5.90 88 ASP A CA 1
ATOM 692 C C . ASP A 1 88 ? 35.618 42.612 33.099 1.00 6.08 88 ASP A C 1
ATOM 693 O O . ASP A 1 88 ? 35.373 43.264 32.082 1.00 9.04 88 ASP A O 1
ATOM 698 N N . ILE A 1 89 ? 34.660 42.141 33.894 1.00 7.76 89 ILE A N 1
ATOM 699 C CA . ILE A 1 89 ? 33.254 42.435 33.621 1.00 10.37 89 ILE A CA 1
ATOM 700 C C . ILE A 1 89 ? 33.005 43.944 33.724 1.00 8.47 89 ILE A C 1
ATOM 701 O O . ILE A 1 89 ? 32.199 44.507 32.987 1.00 10.74 89 ILE A O 1
ATOM 706 N N . PHE A 1 90 ? 33.736 44.607 34.610 1.00 8.23 90 PHE A N 1
ATOM 707 C CA . PHE A 1 90 ? 33.671 46.063 34.708 1.00 11.60 90 PHE A CA 1
ATOM 708 C C . PHE A 1 90 ? 34.343 46.739 33.512 1.00 5.67 90 PHE A C 1
ATOM 709 O O . PHE A 1 90 ? 33.801 47.678 32.944 1.00 9.68 90 PHE A O 1
ATOM 717 N N . ASP A 1 91 ? 35.522 46.255 33.133 1.00 6.59 91 ASP A N 1
ATOM 718 C CA . ASP A 1 91 ? 36.357 46.932 32.143 1.00 8.53 91 ASP A CA 1
ATOM 719 C C . ASP A 1 91 ? 35.884 46.761 30.707 1.00 9.41 91 ASP A C 1
ATOM 720 O O . ASP A 1 91 ? 35.936 47.706 29.913 1.00 6.02 91 ASP A O 1
ATOM 725 N N . LEU A 1 92 ? 35.444 45.553 30.371 1.00 8.88 92 LEU A N 1
ATOM 726 C CA . LEU A 1 92 ? 35.065 45.246 28.997 1.00 8.69 92 LEU A CA 1
ATOM 727 C C . LEU A 1 92 ? 33.994 46.177 28.392 1.00 9.10 92 LEU A C 1
ATOM 728 O O . LEU A 1 92 ? 34.147 46.637 27.261 1.00 6.76 92 LEU A O 1
ATOM 733 N N . PRO A 1 93 ? 32.914 46.472 29.133 1.00 6.17 93 PRO A N 1
ATOM 734 C CA . PRO A 1 93 ? 31.932 47.381 28.522 1.00 7.95 93 PRO A CA 1
ATOM 735 C C . PRO A 1 93 ? 32.481 48.787 28.328 1.00 7.86 93 PRO A C 1
ATOM 736 O O . PRO A 1 93 ? 32.054 49.488 27.407 1.00 7.80 93 PRO A O 1
ATOM 740 N N . GLN A 1 94 ? 33.404 49.202 29.188 1.00 10.69 94 GLN A N 1
ATOM 741 C CA . GLN A 1 94 ? 33.998 50.526 29.060 1.00 8.65 94 GLN A CA 1
ATOM 742 C C . GLN A 1 94 ? 34.915 50.589 27.842 1.00 6.73 94 GLN A C 1
ATOM 743 O O . GLN A 1 94 ? 34.929 51.584 27.123 1.00 8.31 94 GLN A O 1
ATOM 749 N N . ALA A 1 95 ? 35.663 49.515 27.599 1.00 6.90 95 ALA A N 1
ATOM 750 C CA . ALA A 1 95 ? 36.510 49.430 26.414 1.00 5.85 95 ALA A CA 1
ATOM 751 C C . ALA A 1 95 ? 35.662 49.519 25.143 1.00 6.05 95 ALA A C 1
ATOM 752 O O . ALA A 1 95 ? 36.002 50.223 24.191 1.00 8.30 95 ALA A O 1
ATOM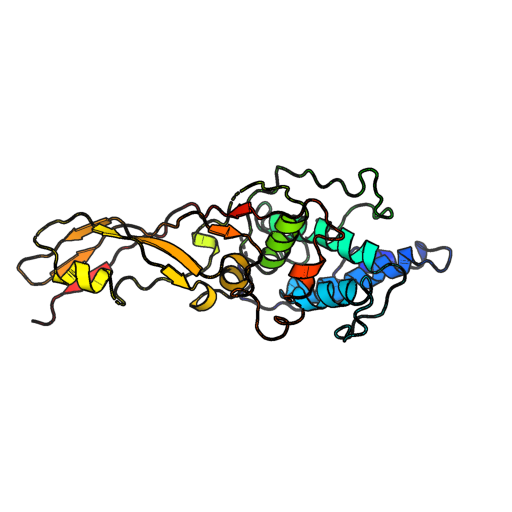 754 N N . ASP A 1 96 ? 34.551 48.797 25.129 1.00 6.12 96 ASP A N 1
ATOM 755 C CA . ASP A 1 96 ? 33.680 48.841 23.968 1.00 7.74 96 ASP A CA 1
ATOM 756 C C . ASP A 1 96 ? 33.162 50.255 23.743 1.00 5.53 96 ASP A C 1
ATOM 757 O O . ASP A 1 96 ? 33.136 50.753 22.603 1.00 8.43 96 ASP A O 1
ATOM 762 N N . TYR A 1 97 ? 32.748 50.897 24.828 1.00 6.65 97 TYR A N 1
ATOM 763 C CA . TYR A 1 97 ? 32.182 52.235 24.740 1.00 10.66 97 TYR A CA 1
ATOM 764 C C . TYR A 1 97 ? 33.237 53.260 24.337 1.00 15.23 97 TYR A C 1
ATOM 765 O O . TYR A 1 97 ? 32.927 54.250 23.672 1.00 10.86 97 TYR A O 1
ATOM 774 N N . ASN A 1 98 ? 34.486 53.023 24.725 1.00 7.95 98 ASN A N 1
ATOM 775 C CA . ASN A 1 98 ? 35.566 53.906 24.288 1.00 7.11 98 ASN A CA 1
ATOM 776 C C . ASN A 1 98 ? 35.716 53.873 22.772 1.00 12.51 98 ASN A C 1
ATOM 777 O O . ASN A 1 98 ? 35.962 54.900 22.129 1.00 9.64 98 ASN A O 1
ATOM 782 N N . GLN A 1 99 ? 35.562 52.690 22.193 1.00 9.55 99 GLN A N 1
ATOM 783 C CA . GLN A 1 99 ? 35.602 52.582 20.742 1.00 7.56 99 GLN A CA 1
ATOM 784 C C . GLN A 1 99 ? 34.455 53.334 20.086 1.00 9.29 99 GLN A C 1
ATOM 785 O O . GLN A 1 99 ? 34.664 54.042 19.103 1.00 8.39 99 GLN A O 1
ATOM 791 N N . PHE A 1 100 ? 33.246 53.181 20.622 1.00 9.20 100 PHE A N 1
ATOM 792 C CA . PHE A 1 100 ? 32.077 53.809 20.005 1.00 7.46 100 PHE A CA 1
ATOM 793 C C . PHE A 1 100 ? 32.063 55.324 20.175 1.00 13.02 100 PHE A C 1
ATOM 794 O O . PHE A 1 100 ? 31.864 56.072 19.215 1.00 13.32 100 PHE A O 1
ATOM 802 N N . SER A 1 101 ? 32.276 55.768 21.405 1.00 11.18 101 SER A N 1
ATOM 803 C CA A SER A 1 101 ? 32.133 57.179 21.752 0.71 12.82 101 SER A CA 1
ATOM 804 C CA B SER A 1 101 ? 32.130 57.180 21.747 0.29 12.83 101 SER A CA 1
ATOM 805 C C . SER A 1 101 ? 33.343 58.015 21.354 1.00 12.27 101 SER A C 1
ATOM 806 O O . SER A 1 101 ? 33.203 59.152 20.911 1.00 12.28 101 SER A O 1
ATOM 811 N N . LEU A 1 102 ? 34.533 57.453 21.526 1.00 13.12 102 LEU A N 1
ATOM 812 C CA . LEU A 1 102 ? 35.755 58.212 21.287 1.00 11.09 102 LEU A CA 1
ATOM 813 C C . LEU A 1 102 ? 36.485 57.830 20.007 1.00 16.12 102 LEU A C 1
ATOM 814 O O . LEU A 1 102 ? 37.416 58.518 19.600 1.00 12.12 102 LEU A O 1
ATOM 819 N N . GLY A 1 103 ? 36.078 56.732 19.378 1.00 11.20 103 GLY A N 1
ATOM 820 C CA . GLY A 1 103 ? 36.788 56.227 18.216 1.00 11.07 103 GLY A CA 1
ATOM 821 C C . GLY A 1 103 ? 38.178 55.702 18.536 1.00 9.69 103 GLY A C 1
ATOM 822 O O . GLY A 1 103 ? 39.059 55.679 17.669 1.00 14.04 103 GLY A O 1
ATOM 823 N N . ASP A 1 104 ? 38.384 55.289 19.781 1.00 10.44 104 ASP A N 1
ATOM 824 C CA . ASP A 1 104 ? 39.644 54.670 20.181 1.00 12.42 104 ASP A CA 1
ATOM 825 C C . ASP A 1 104 ? 39.930 53.405 19.377 1.00 10.17 104 ASP A C 1
ATOM 826 O O . ASP A 1 104 ? 39.027 52.612 19.116 1.00 10.69 104 ASP A O 1
ATOM 831 N N . ASP A 1 105 ? 41.194 53.203 19.018 1.00 9.07 105 ASP A N 1
ATOM 832 C CA . ASP A 1 105 ? 41.637 51.913 18.508 1.00 10.65 105 ASP A CA 1
ATOM 833 C C . ASP A 1 105 ? 41.541 50.925 19.669 1.00 8.05 105 ASP A C 1
ATOM 834 O O . ASP A 1 105 ? 41.352 51.330 20.808 1.00 11.32 105 ASP A O 1
ATOM 839 N N . ARG A 1 106 ? 41.690 49.639 19.387 1.00 7.20 106 ARG A N 1
ATOM 840 C CA . ARG A 1 106 ? 41.394 48.614 20.384 1.00 5.69 106 ARG A CA 1
ATOM 841 C C . ARG A 1 106 ? 42.265 48.725 21.619 1.00 7.33 106 ARG A C 1
ATOM 842 O O . ARG A 1 106 ? 41.773 48.693 22.754 1.00 11.93 106 ARG A O 1
ATOM 850 N N . ILE A 1 107 ? 43.567 48.847 21.395 1.00 7.15 107 ILE A N 1
ATOM 851 C CA . ILE A 1 107 ? 44.512 48.896 22.499 1.00 4.87 107 ILE A CA 1
ATOM 852 C C . ILE A 1 107 ? 44.293 50.148 23.341 1.00 10.24 107 ILE A C 1
ATOM 853 O O . ILE A 1 107 ? 44.213 50.073 24.570 1.00 7.05 107 ILE A O 1
ATOM 858 N N . THR A 1 108 ? 44.162 51.295 22.685 1.00 8.65 108 THR A N 1
ATOM 859 C CA . THR A 1 108 ? 43.901 52.534 23.415 1.00 8.85 108 THR A CA 1
ATOM 860 C C . THR A 1 108 ? 42.603 52.436 24.217 1.00 9.43 108 THR A C 1
ATOM 861 O O . THR A 1 108 ? 42.528 52.884 25.356 1.00 8.99 108 THR A O 1
ATOM 865 N N . ALA A 1 109 ? 41.578 51.857 23.607 1.00 8.65 109 ALA A N 1
ATOM 866 C CA . ALA A 1 109 ? 40.289 51.727 24.264 1.00 6.99 109 ALA A CA 1
ATOM 867 C C . ALA A 1 109 ? 40.425 50.933 25.561 1.00 13.08 109 ALA A C 1
ATOM 868 O O . ALA A 1 109 ? 39.862 51.310 26.580 1.00 11.50 109 ALA A O 1
ATOM 878 N N . ASN A 1 111 ? 43.314 50.342 27.329 1.00 10.63 111 ASN A N 1
ATOM 879 C CA . ASN A 1 111 ? 44.164 51.045 28.291 1.00 7.22 111 ASN A CA 1
ATOM 880 C C . ASN A 1 111 ? 43.431 52.183 28.979 1.00 12.30 111 ASN A C 1
ATOM 881 O O . ASN A 1 111 ? 43.608 52.414 30.178 1.00 13.92 111 ASN A O 1
ATOM 886 N N . ARG A 1 112 ? 42.594 52.887 28.225 1.00 8.89 112 ARG A N 1
ATOM 887 C CA . ARG A 1 112 ? 41.783 53.953 28.801 1.00 9.17 112 ARG A CA 1
ATOM 888 C C . ARG A 1 112 ? 40.821 53.369 29.828 1.00 11.53 112 ARG A C 1
ATOM 889 O O . ARG A 1 112 ? 40.679 53.897 30.933 1.00 12.25 112 ARG A O 1
ATOM 897 N N . ALA A 1 113 ? 40.167 52.269 29.459 1.00 9.27 113 ALA A N 1
ATOM 898 C CA . ALA A 1 113 ? 39.245 51.593 30.355 1.00 5.49 113 ALA A CA 1
ATOM 899 C C . ALA A 1 113 ? 39.928 51.093 31.630 1.00 6.95 113 ALA A C 1
ATOM 900 O O . ALA A 1 113 ? 39.303 51.040 32.690 1.00 10.54 113 ALA A O 1
ATOM 902 N N . GLN A 1 114 ? 41.205 50.739 31.535 1.00 6.15 114 GLN A N 1
ATOM 903 C CA . GLN A 1 114 ? 41.894 50.143 32.677 1.00 11.25 114 GLN A CA 1
ATOM 904 C C . GLN A 1 114 ? 42.734 51.154 33.451 1.00 12.35 114 GLN A C 1
ATOM 905 O O . GLN A 1 114 ? 43.481 50.784 34.351 1.00 12.43 114 GLN A O 1
ATOM 911 N N . ASN A 1 115 ? 42.588 52.430 33.109 1.00 11.86 115 ASN A N 1
ATOM 912 C CA . ASN A 1 115 ? 43.316 53.485 33.804 1.00 11.30 115 ASN A CA 1
ATOM 913 C C . ASN A 1 115 ? 42.598 53.884 35.087 1.00 10.16 115 ASN A C 1
ATOM 914 O O . ASN A 1 115 ? 42.082 54.996 35.210 1.00 13.37 115 ASN A O 1
ATOM 919 N N . HIS A 1 116 ? 42.549 52.956 36.035 1.00 14.05 116 HIS A N 1
ATOM 920 C CA . HIS A 1 116 ? 41.926 53.207 37.326 1.00 13.54 116 HIS A CA 1
ATOM 921 C C . HIS A 1 116 ? 42.530 52.311 38.400 1.00 12.82 116 HIS A C 1
ATOM 922 O O . HIS A 1 116 ? 43.309 51.409 38.097 1.00 11.93 116 HIS A O 1
ATOM 929 N N . GLN A 1 117 ? 42.177 52.576 39.655 1.00 15.19 117 GLN A N 1
ATOM 930 C CA . GLN A 1 117 ? 42.611 51.741 40.773 1.00 19.82 117 GLN A CA 1
ATOM 931 C C . GLN A 1 117 ? 41.917 50.381 40.744 1.00 16.33 117 GLN A C 1
ATOM 932 O O . GLN A 1 117 ? 40.783 50.271 40.281 1.00 14.97 117 GLN A O 1
ATOM 938 N N . TYR A 1 118 ? 42.587 49.352 41.263 1.00 11.13 118 TYR A N 1
ATOM 939 C CA . TYR A 1 118 ? 41.994 48.022 41.346 1.00 9.42 118 TYR A CA 1
ATOM 940 C C . TYR A 1 118 ? 41.919 47.474 42.771 1.00 18.29 118 TYR A C 1
ATOM 941 O O . TYR A 1 118 ? 42.494 46.425 43.078 1.00 14.64 118 TYR A O 1
ATOM 950 N N . PRO A 1 119 ? 41.176 48.170 43.640 1.00 14.84 119 PRO A N 1
ATOM 951 C CA . PRO A 1 119 ? 40.956 47.639 44.987 1.00 13.49 119 PRO A CA 1
ATOM 952 C C . PRO A 1 119 ? 40.268 46.293 44.858 1.00 10.99 119 PRO A C 1
ATOM 953 O O . PRO A 1 119 ? 39.649 46.021 43.830 1.00 15.47 119 PRO A O 1
ATOM 957 N N . PHE A 1 120 ? 40.354 45.454 45.880 1.00 15.68 120 PHE A N 1
ATOM 958 C CA . PHE A 1 120 ? 39.617 44.200 45.828 1.00 17.55 120 PHE A CA 1
ATOM 959 C C . PHE A 1 120 ? 38.123 44.489 45.784 1.00 15.71 120 PHE A C 1
ATOM 960 O O . PHE A 1 120 ? 37.617 45.305 46.562 1.00 17.09 120 PHE A O 1
ATOM 968 N N . PRO A 1 121 ? 37.408 43.836 44.858 1.00 17.92 121 PRO A N 1
ATOM 969 C CA . PRO A 1 121 ? 35.950 43.974 44.798 1.00 15.13 121 PRO A CA 1
ATOM 970 C C . PRO A 1 121 ? 35.341 43.515 46.111 1.00 34.91 121 PRO A C 1
ATOM 971 O O . PRO A 1 121 ? 35.825 42.563 46.720 1.00 28.15 121 PRO A O 1
ATOM 975 N N . ASN A 1 122 ? 34.287 44.183 46.548 1.00 29.16 122 ASN A N 1
ATOM 976 C CA . ASN A 1 122 ? 33.667 43.816 47.809 1.00 66.54 122 ASN A CA 1
ATOM 977 C C . ASN A 1 122 ? 32.157 43.785 47.682 1.00 59.48 122 ASN A C 1
ATOM 978 O O . ASN A 1 122 ? 31.613 43.991 46.595 1.00 29.97 122 ASN A O 1
ATOM 983 N N . ASN A 1 123 ? 31.484 43.526 48.796 1.00 36.36 123 ASN A N 1
ATOM 984 C CA . ASN A 1 123 ? 30.031 43.524 48.812 1.00 65.88 123 ASN A CA 1
ATOM 985 C C . ASN A 1 123 ? 29.501 44.827 49.401 1.00 58.68 123 ASN A C 1
ATOM 986 O O . ASN A 1 123 ? 28.456 44.853 50.051 1.00 81.26 123 ASN A O 1
ATOM 991 N N . GLU A 1 124 ? 30.238 45.908 49.156 1.00 70.72 124 GLU A N 1
ATOM 992 C CA . GLU A 1 124 ? 29.866 47.230 49.642 1.00 69.74 124 GLU A CA 1
ATOM 993 C C . GLU A 1 124 ? 30.071 48.327 48.593 1.00 68.50 124 GLU A C 1
ATOM 994 O O . GLU A 1 124 ? 30.412 49.458 48.937 1.00 57.91 124 GLU A O 1
ATOM 1000 N N . GLY A 1 125 ? 29.875 48.000 47.318 1.00 40.47 125 GLY A N 1
ATOM 1001 C CA . GLY A 1 125 ? 29.910 49.014 46.276 1.00 26.80 125 GLY A CA 1
ATOM 1002 C C . GLY A 1 125 ? 31.174 49.126 45.436 1.00 28.22 125 GLY A C 1
ATOM 1003 O O . GLY A 1 125 ? 31.362 50.115 44.724 1.00 30.82 125 GLY A O 1
ATOM 1004 N N . ILE A 1 126 ? 32.044 48.124 45.515 1.00 24.34 126 ILE A N 1
ATOM 1005 C CA . ILE A 1 126 ? 33.216 48.067 44.649 1.00 25.87 126 ILE A CA 1
ATOM 1006 C C . ILE A 1 126 ? 33.162 46.803 43.805 1.00 14.75 126 ILE A C 1
ATOM 1007 O O . ILE A 1 126 ? 33.131 45.700 44.348 1.00 20.28 126 ILE A O 1
ATOM 1012 N N . PRO A 1 127 ? 33.145 46.951 42.467 1.00 21.57 127 PRO A N 1
ATOM 1013 C CA . PRO A 1 127 ? 33.178 48.217 41.726 1.00 13.46 127 PRO A CA 1
ATOM 1014 C C . PRO A 1 127 ? 31.812 48.897 41.691 1.00 17.22 127 PRO A C 1
ATOM 1015 O O . PRO A 1 127 ? 30.808 48.276 42.037 1.00 17.57 127 PRO A O 1
ATOM 1019 N N . SER A 1 128 ? 31.790 50.153 41.252 1.00 20.01 128 SER A N 1
ATOM 1020 C CA . SER A 1 128 ? 30.553 50.905 41.085 1.00 18.70 128 SER A CA 1
ATOM 1021 C C . SER A 1 128 ? 29.970 50.657 39.697 1.00 14.50 128 SER A C 1
ATOM 1022 O O . SER A 1 128 ? 30.466 51.193 38.706 1.00 17.65 128 SER A O 1
ATOM 1025 N N . TRP A 1 129 ? 28.911 49.854 39.636 1.00 20.53 129 TRP A N 1
ATOM 1026 C CA . TRP A 1 129 ? 28.356 49.390 38.365 1.00 19.45 129 TRP A CA 1
ATOM 1027 C C . TRP A 1 129 ? 27.493 50.416 37.630 1.00 18.13 129 TRP A C 1
ATOM 1028 O O . TRP A 1 129 ? 27.251 50.280 36.432 1.00 26.50 129 TRP A O 1
ATOM 1039 N N . ASP A 1 130 ? 27.023 51.433 38.343 1.00 19.06 130 ASP A N 1
ATOM 1040 C CA . ASP A 1 130 ? 26.120 52.418 37.753 1.00 22.99 130 ASP A CA 1
ATOM 1041 C C . ASP A 1 130 ? 26.839 53.325 36.755 1.00 21.06 130 ASP A C 1
ATOM 1042 O O . ASP A 1 130 ? 27.574 54.233 37.142 1.00 22.19 130 ASP A O 1
ATOM 1047 N N . ARG A 1 131 ? 26.619 53.074 35.467 1.00 15.47 131 ARG A N 1
ATOM 1048 C CA . ARG A 1 131 ? 27.279 53.838 34.417 1.00 11.34 131 ARG A CA 1
ATOM 1049 C C . ARG A 1 131 ? 26.299 54.089 33.265 1.00 15.93 131 ARG A C 1
ATOM 1050 O O . ARG A 1 131 ? 26.419 53.494 32.195 1.00 12.90 131 ARG A O 1
ATOM 1058 N N . PRO A 1 132 ? 25.325 54.987 33.484 1.00 18.30 132 PRO A N 1
ATOM 1059 C CA . PRO A 1 132 ? 24.209 55.169 32.549 1.00 16.11 132 PRO A CA 1
ATOM 1060 C C . PRO A 1 132 ? 24.649 55.709 31.191 1.00 13.70 132 PRO A C 1
ATOM 1061 O O . PRO A 1 132 ? 23.927 55.527 30.215 1.00 15.75 132 PRO A O 1
ATOM 1065 N N . LYS A 1 133 ? 25.806 56.364 31.133 1.00 18.11 133 LYS A N 1
ATOM 1066 C CA . LYS A 1 133 ? 26.312 56.905 29.875 1.00 15.90 133 LYS A CA 1
ATOM 1067 C C . LYS A 1 133 ? 26.656 55.808 28.869 1.00 14.38 133 LYS A C 1
ATOM 1068 O O . LYS A 1 133 ? 26.612 56.025 27.658 1.00 12.34 133 LYS A O 1
ATOM 1074 N N . ILE A 1 134 ? 27.018 54.632 29.364 1.00 10.23 134 ILE A N 1
ATOM 1075 C CA . ILE A 1 134 ? 27.319 53.520 28.465 1.00 14.22 134 ILE A CA 1
ATOM 1076 C C . ILE A 1 134 ? 26.010 52.910 27.960 1.00 14.61 134 ILE A C 1
ATOM 1077 O O . ILE A 1 134 ? 25.413 52.066 28.630 1.00 11.09 134 ILE A O 1
ATOM 1082 N N . ASP A 1 135 ? 25.565 53.337 26.778 1.00 9.31 135 ASP A N 1
ATOM 1083 C CA . ASP A 1 135 ? 24.223 53.004 26.308 1.00 11.09 135 ASP A CA 1
ATOM 1084 C C . ASP A 1 135 ? 24.154 52.501 24.867 1.00 9.13 135 ASP A C 1
ATOM 1085 O O . ASP A 1 135 ? 23.069 52.216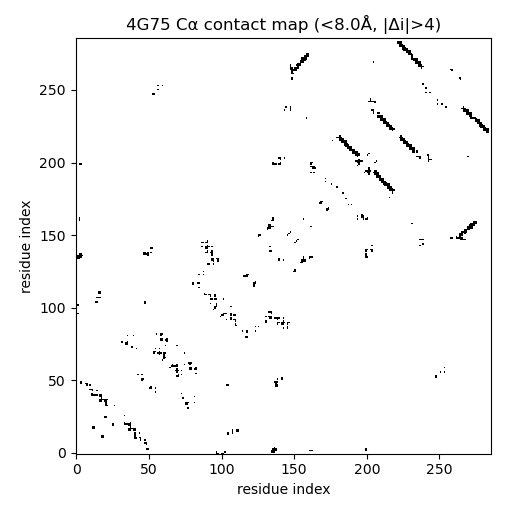 24.354 1.00 10.75 135 ASP A O 1
ATOM 1090 N N . THR A 1 136 ? 25.309 52.380 24.226 1.00 8.73 136 THR A N 1
ATOM 1091 C CA . THR A 1 136 ? 25.363 52.031 22.812 1.00 5.11 136 THR A CA 1
ATOM 1092 C C . THR A 1 136 ? 26.601 51.183 22.553 1.00 4.38 136 THR A C 1
ATOM 1093 O O . THR A 1 136 ? 27.688 51.501 23.051 1.00 8.11 136 THR A O 1
ATOM 1097 N N . PHE A 1 137 ? 26.434 50.108 21.789 1.00 6.66 137 PHE A N 1
ATOM 1098 C CA . PHE A 1 137 ? 27.552 49.215 21.464 1.00 7.72 137 PHE A CA 1
ATOM 1099 C C . PHE A 1 137 ? 28.348 49.715 20.265 1.00 7.37 137 PHE A C 1
ATOM 1100 O O . PHE A 1 137 ? 27.800 50.342 19.352 1.00 8.29 137 PHE A O 1
ATOM 1108 N N . ASN A 1 138 ? 29.639 49.397 20.250 1.00 5.06 138 ASN A N 1
ATOM 1109 C CA . ASN A 1 138 ? 30.486 49.683 19.094 1.00 7.60 138 ASN A CA 1
ATOM 1110 C C . ASN A 1 138 ? 30.245 48.785 17.880 1.00 12.20 138 ASN A C 1
ATOM 1111 O O . ASN A 1 138 ? 30.366 49.233 16.729 1.00 6.56 138 ASN A O 1
ATOM 1116 N N . GLY A 1 139 ? 29.933 47.517 18.137 1.00 8.60 139 GLY A N 1
ATOM 1117 C CA . GLY A 1 139 ? 29.799 46.527 17.078 1.00 5.76 139 GLY A CA 1
ATOM 1118 C C . GLY A 1 139 ? 31.135 45.924 16.668 1.00 5.66 139 GLY A C 1
ATOM 1119 O O . GLY A 1 139 ? 31.296 45.455 15.539 1.00 8.70 139 GLY A O 1
ATOM 1120 N N . GLY A 1 140 ? 32.096 45.942 17.590 1.00 6.37 140 GLY A N 1
ATOM 1121 C CA . GLY A 1 140 ? 33.420 45.388 17.340 1.00 6.97 140 GLY A CA 1
ATOM 1122 C C . GLY A 1 140 ? 33.837 44.270 18.280 1.00 6.63 140 GLY A C 1
ATOM 1123 O O . GLY A 1 140 ? 32.991 43.575 18.849 1.00 9.19 140 GLY A O 1
ATOM 1124 N N . VAL A 1 141 ? 35.150 44.102 18.456 1.00 7.30 141 VAL A N 1
ATOM 1125 C CA . VAL A 1 141 ? 35.681 42.936 19.178 1.00 5.06 141 VAL A CA 1
ATOM 1126 C C . VAL A 1 141 ? 35.251 42.870 20.640 1.00 3.84 141 VAL A C 1
ATOM 1127 O O . VAL A 1 141 ? 35.255 41.797 21.233 1.00 8.22 141 VAL A O 1
ATOM 1131 N N . TYR A 1 142 ? 34.884 44.010 21.223 1.00 4.72 142 TYR A N 1
ATOM 1132 C CA . TYR A 1 142 ? 34.501 44.033 22.635 1.00 4.85 142 TYR A CA 1
ATOM 1133 C C . TYR A 1 142 ? 32.997 43.905 22.838 1.00 5.89 142 TYR A C 1
ATOM 1134 O O . TYR A 1 142 ? 32.527 43.801 23.971 1.00 5.81 142 TYR A O 1
ATOM 1143 N N . THR A 1 143 ? 32.234 43.922 21.753 1.00 6.73 143 THR A N 1
ATOM 1144 C CA . THR A 1 143 ? 30.781 44.058 21.877 1.00 8.06 143 THR A CA 1
ATOM 1145 C C . THR A 1 143 ? 30.080 42.835 22.478 1.00 6.32 143 THR A C 1
ATOM 1146 O O . THR A 1 143 ? 29.216 42.981 23.351 1.00 6.16 143 THR A O 1
ATOM 1150 N N . PRO A 1 144 ? 30.434 41.628 22.017 1.00 5.74 144 PRO A N 1
ATOM 1151 C CA . PRO A 1 144 ? 29.797 40.479 22.671 1.00 7.45 144 PRO A CA 1
ATOM 1152 C C . PRO A 1 144 ? 30.110 40.424 24.169 1.00 8.67 144 PRO A C 1
ATOM 1153 O O . PRO A 1 144 ? 29.224 40.129 24.976 1.00 7.63 144 PRO A O 1
ATOM 1157 N N . ALA A 1 145 ? 31.353 40.704 24.542 1.00 8.16 145 ALA A N 1
ATOM 1158 C CA . ALA A 1 145 ? 31.705 40.694 25.961 1.00 8.62 145 ALA A CA 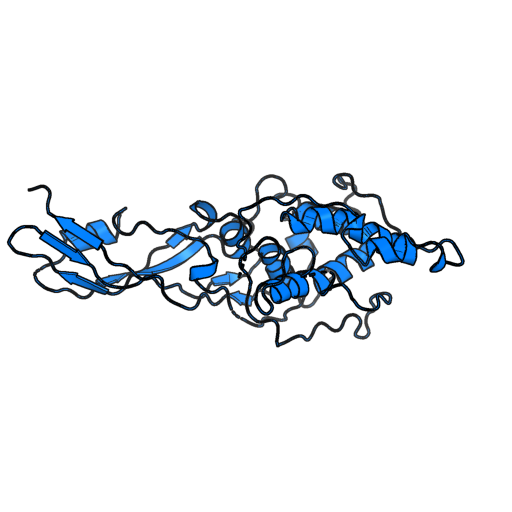1
ATOM 1159 C C . ALA A 1 145 ? 30.977 41.800 26.718 1.00 7.51 145 ALA A C 1
ATOM 1160 O O . ALA A 1 145 ? 30.519 41.599 27.844 1.00 5.99 145 ALA A O 1
ATOM 1162 N N . ALA A 1 146 ? 30.878 42.971 26.100 1.00 6.33 146 ALA A N 1
ATOM 1163 C CA . ALA A 1 146 ? 30.185 44.093 26.722 1.00 7.18 146 ALA A CA 1
ATOM 1164 C C . ALA A 1 146 ? 28.713 43.762 26.936 1.00 9.21 146 ALA A C 1
ATOM 1165 O O . ALA A 1 146 ? 28.131 44.127 27.952 1.00 7.81 146 ALA A O 1
ATOM 1167 N N . ALA A 1 147 ? 28.120 43.074 25.964 1.00 3.98 147 ALA A N 1
ATOM 1168 C CA . ALA A 1 147 ? 26.717 42.680 26.052 1.00 2.15 147 ALA A CA 1
ATOM 1169 C C . ALA A 1 147 ? 26.504 41.689 27.192 1.00 4.91 147 ALA A C 1
ATOM 1170 O O . ALA A 1 147 ? 25.494 41.740 27.897 1.00 6.55 147 ALA A O 1
ATOM 1172 N N . PHE A 1 148 ? 27.452 40.772 27.348 1.00 6.51 148 PHE A N 1
ATOM 1173 C CA . PHE A 1 148 ? 27.397 39.813 28.446 1.00 9.02 148 PHE A CA 1
ATOM 1174 C C . PHE A 1 148 ? 27.559 40.531 29.785 1.00 12.20 148 PHE A C 1
ATOM 1175 O O . PHE A 1 148 ? 26.854 40.249 30.753 1.00 7.74 148 PHE A O 1
ATOM 1183 N N . ALA A 1 149 ? 28.495 41.467 29.839 1.00 8.82 149 ALA A N 1
ATOM 1184 C CA . ALA A 1 149 ? 28.706 42.220 31.062 1.00 9.03 149 ALA A CA 1
ATOM 1185 C C . ALA A 1 149 ? 27.436 42.974 31.451 1.00 9.24 149 ALA A C 1
ATOM 1186 O O . ALA A 1 149 ? 27.081 43.038 32.627 1.00 8.40 149 ALA A O 1
ATOM 1188 N N . HIS A 1 150 ? 26.738 43.526 30.463 1.00 6.36 150 HIS A N 1
ATOM 1189 C CA . HIS A 1 150 ? 25.510 44.258 30.752 1.00 8.13 150 HIS A CA 1
ATOM 1190 C C . HIS A 1 150 ? 24.387 43.340 31.244 1.00 11.24 150 HIS A C 1
ATOM 1191 O O . HIS A 1 150 ? 23.511 43.751 32.014 1.00 9.21 150 HIS A O 1
ATOM 1198 N N . TYR A 1 151 ? 24.408 42.097 30.785 1.00 6.89 151 TYR A N 1
ATOM 1199 C CA . TYR A 1 151 ? 23.485 41.077 31.268 1.00 6.29 151 TYR A CA 1
ATOM 1200 C C . TYR A 1 151 ? 23.706 40.854 32.771 1.00 10.26 151 TYR A C 1
ATOM 1201 O O . TYR A 1 151 ? 22.753 40.772 33.559 1.00 7.26 151 TYR A O 1
ATOM 1210 N N . LEU A 1 152 ? 24.974 40.795 33.169 1.00 6.19 152 LEU A N 1
ATOM 1211 C CA . LEU A 1 152 ? 25.326 40.528 34.563 1.00 7.91 152 LEU A CA 1
ATOM 1212 C C . LEU A 1 152 ? 25.083 41.701 35.509 1.00 13.33 152 LEU A C 1
ATOM 1213 O O . LEU A 1 152 ? 24.738 41.497 36.674 1.00 10.81 152 LEU A O 1
ATOM 1218 N N . THR A 1 153 ? 25.258 42.925 35.014 1.00 9.40 153 THR A N 1
ATOM 1219 C CA . THR A 1 153 ? 25.324 44.084 35.898 1.00 7.89 153 THR A CA 1
ATOM 1220 C C . THR A 1 153 ? 24.500 45.303 35.477 1.00 10.93 153 THR A C 1
ATOM 1221 O O . THR A 1 153 ? 24.417 46.279 36.225 1.00 11.19 153 THR A O 1
ATOM 1225 N N . GLY A 1 154 ? 23.909 45.265 34.287 1.00 9.96 154 GLY A N 1
ATOM 1226 C CA . GLY A 1 154 ? 23.181 46.418 33.775 1.00 8.67 154 GLY A CA 1
ATOM 1227 C C . GLY A 1 154 ? 21.784 46.607 34.351 1.00 9.44 154 GLY A C 1
ATOM 1228 O O . GLY A 1 154 ? 21.151 47.637 34.133 1.00 11.07 154 GLY A O 1
ATOM 1229 N N . LYS A 1 155 ? 21.305 45.612 35.089 1.00 6.26 155 LYS A N 1
ATOM 1230 C CA . LYS A 1 155 ? 20.009 45.704 35.771 1.00 9.16 155 LYS A CA 1
ATOM 1231 C C . LYS A 1 155 ? 18.864 46.076 34.831 1.00 10.05 155 LYS A C 1
ATOM 1232 O O . LYS A 1 155 ? 18.012 46.898 35.174 1.00 17.75 155 LYS A O 1
ATOM 1238 N N . GLY A 1 156 ? 18.859 45.481 33.644 1.00 9.51 156 GLY A N 1
ATOM 1239 C CA . GLY A 1 156 ? 17.708 45.569 32.764 1.00 7.29 156 GLY A CA 1
ATOM 1240 C C . GLY A 1 156 ? 17.701 46.761 31.822 1.00 14.79 156 GLY A C 1
ATOM 1241 O O . GLY A 1 156 ? 16.818 46.874 30.975 1.00 10.17 156 GLY A O 1
ATOM 1242 N N . LYS A 1 157 ? 18.681 47.646 31.959 1.00 15.13 157 LYS A N 1
ATOM 1243 C CA . LYS A 1 157 ? 18.711 48.854 31.140 1.00 13.66 157 LYS A CA 1
ATOM 1244 C C . LYS A 1 157 ? 18.905 48.538 29.655 1.00 8.56 157 LYS A C 1
ATOM 1245 O O . LYS A 1 157 ? 19.673 47.654 29.280 1.00 10.82 157 LYS A O 1
ATOM 1251 N N . LYS A 1 158 ? 18.184 49.269 28.817 1.00 9.13 158 LYS A N 1
ATOM 1252 C CA . LYS A 1 158 ? 18.247 49.075 27.378 1.00 5.13 158 LYS A CA 1
ATOM 1253 C C . LYS A 1 158 ? 19.607 49.494 26.826 1.00 9.22 158 LYS A C 1
ATOM 1254 O O . LYS A 1 158 ? 20.187 50.483 27.275 1.00 10.76 158 LYS A O 1
ATOM 1268 N N . ASN A 1 160 ? 21.632 50.144 22.959 1.00 9.97 160 ASN A N 1
ATOM 1269 C CA . ASN A 1 160 ? 21.423 50.320 21.528 1.00 6.92 160 ASN A CA 1
ATOM 1270 C C . ASN A 1 160 ? 22.558 49.706 20.709 1.00 8.40 160 ASN A C 1
ATOM 1271 O O . ASN A 1 160 ? 23.725 49.913 21.023 1.00 9.30 160 ASN A O 1
ATOM 1276 N N . PHE A 1 161 ? 22.201 48.940 19.679 1.00 7.82 161 PHE A N 1
ATOM 1277 C CA . PHE A 1 161 ? 23.150 48.434 18.692 1.00 7.53 161 PHE A CA 1
ATOM 1278 C C . PHE A 1 161 ? 22.740 49.060 17.363 1.00 10.70 161 PHE A C 1
ATOM 1279 O O . PHE A 1 161 ? 21.866 48.534 16.665 1.00 6.83 161 PHE A O 1
ATOM 1287 N N . PRO A 1 162 ? 23.339 50.213 17.020 1.00 7.17 162 PRO A N 1
ATOM 1288 C CA . PRO A 1 162 ? 22.923 50.884 15.777 1.00 7.73 162 PRO A CA 1
ATOM 1289 C C . PRO A 1 162 ? 22.955 49.918 14.587 1.00 5.80 162 PRO A C 1
ATOM 1290 O O . PRO A 1 162 ? 23.898 49.137 14.434 1.00 7.06 162 PRO A O 1
ATOM 1294 N N . ILE A 1 163 ? 21.924 49.969 13.749 1.00 5.09 163 ILE A N 1
ATOM 1295 C CA . ILE A 1 163 ? 21.763 48.961 12.707 1.00 7.83 163 ILE A CA 1
ATOM 1296 C C . ILE A 1 163 ? 22.959 48.884 11.755 1.00 7.94 163 ILE A C 1
ATOM 1297 O O . ILE A 1 163 ? 23.337 47.802 11.325 1.00 7.94 163 ILE A O 1
ATOM 1302 N N . GLU A 1 164 ? 23.548 50.030 11.432 1.00 7.28 164 GLU A N 1
ATOM 1303 C CA . GLU A 1 164 ? 24.684 50.061 10.518 1.00 11.06 164 GLU A CA 1
ATOM 1304 C C . GLU A 1 164 ? 25.942 49.443 11.132 1.00 11.33 164 GLU A C 1
ATOM 1305 O O . GLU A 1 164 ? 26.882 49.089 10.413 1.00 11.71 164 GLU A O 1
ATOM 1311 N N . ARG A 1 165 ? 25.966 49.307 12.455 1.00 10.40 165 ARG A N 1
ATOM 1312 C CA . ARG A 1 165 ? 27.136 48.718 13.114 1.00 6.82 165 ARG A CA 1
ATOM 1313 C C . ARG A 1 165 ? 27.031 47.204 13.238 1.00 10.35 165 ARG A C 1
ATOM 1314 O O . ARG A 1 165 ? 27.981 46.552 13.649 1.00 9.07 165 ARG A O 1
ATOM 1322 N N . LEU A 1 166 ? 25.875 46.649 12.890 1.00 8.17 166 LEU A N 1
ATOM 1323 C CA . LEU A 1 166 ? 25.729 45.195 12.832 1.00 4.51 166 LEU A CA 1
ATOM 1324 C C . LEU A 1 166 ? 26.646 44.597 11.774 1.00 8.21 166 LEU A C 1
ATOM 1325 O O . LEU A 1 166 ? 27.030 43.432 11.861 1.00 11.86 166 LEU A O 1
ATOM 1330 N N . ASN A 1 167 ? 26.983 45.398 10.767 1.00 7.21 167 ASN A N 1
ATOM 1331 C CA . ASN A 1 167 ? 27.735 44.912 9.615 1.00 10.91 167 ASN A CA 1
ATOM 1332 C C . ASN A 1 167 ? 26.992 43.808 8.861 1.00 14.44 167 ASN A C 1
ATOM 1333 O O . ASN A 1 167 ? 27.595 42.832 8.409 1.00 12.14 167 ASN A O 1
ATOM 1338 N N . ILE A 1 168 ? 25.678 43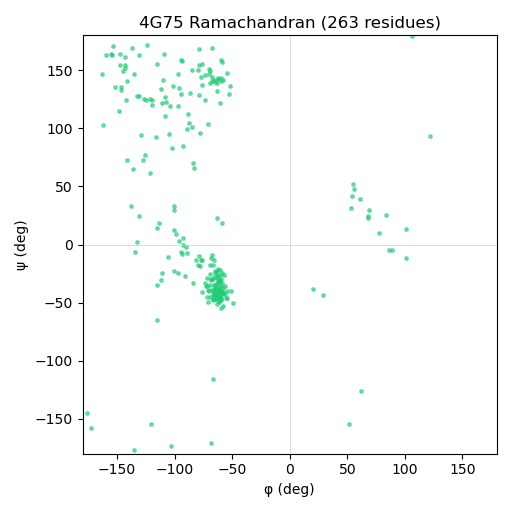.956 8.733 1.00 8.77 168 ILE A N 1
ATOM 1339 C CA . ILE A 1 168 ? 24.909 43.011 7.938 1.00 8.57 168 ILE A CA 1
ATOM 1340 C C . ILE A 1 168 ? 24.743 43.528 6.508 1.00 12.88 168 ILE A C 1
ATOM 1341 O O . ILE A 1 168 ? 24.881 44.722 6.253 1.00 12.05 168 ILE A O 1
ATOM 1346 N N . LYS A 1 169 ? 24.467 42.611 5.589 1.00 11.21 169 LYS A N 1
ATOM 1347 C CA . LYS A 1 169 ? 24.346 42.928 4.171 1.00 16.36 169 LYS A CA 1
ATOM 1348 C C . LYS A 1 169 ? 23.133 42.221 3.580 1.00 11.22 169 LYS A C 1
ATOM 1349 O O . LYS A 1 169 ? 23.275 41.353 2.714 1.00 11.78 169 LYS A O 1
ATOM 1355 N N . PRO A 1 170 ? 21.929 42.583 4.041 1.00 14.57 170 PRO A N 1
ATOM 1356 C CA . PRO A 1 170 ? 20.748 41.845 3.586 1.00 10.45 170 PRO A CA 1
ATOM 1357 C C . PRO A 1 170 ? 20.542 41.991 2.084 1.00 13.04 170 PRO A C 1
ATOM 1358 O O . PRO A 1 170 ? 20.723 43.073 1.519 1.00 18.55 170 PRO A O 1
ATOM 1362 N N . ASN A 1 171 ? 20.182 40.883 1.448 1.00 11.70 171 ASN A N 1
ATOM 1363 C CA . ASN A 1 171 ? 19.920 40.854 0.018 1.00 16.04 171 ASN A CA 1
ATOM 1364 C C . ASN A 1 171 ? 18.412 40.791 -0.186 1.00 12.75 171 ASN A C 1
ATOM 1365 O O . ASN A 1 171 ? 17.812 39.719 -0.132 1.00 11.69 171 ASN A O 1
ATOM 1370 N N . VAL A 1 172 ? 17.793 41.948 -0.381 1.00 10.65 172 VAL A N 1
ATOM 1371 C CA . VAL A 1 172 ? 16.337 42.024 -0.455 1.00 12.87 172 VAL A CA 1
ATOM 1372 C C . VAL A 1 172 ? 15.782 41.208 -1.621 1.00 6.61 172 VAL A C 1
ATOM 1373 O O . VAL A 1 172 ? 14.770 40.512 -1.489 1.00 12.32 172 VAL A O 1
ATOM 1377 N N . LYS A 1 173 ? 16.458 41.281 -2.761 1.00 12.64 173 LYS A N 1
ATOM 1378 C CA . LYS A 1 173 ? 16.021 40.530 -3.934 1.00 7.96 173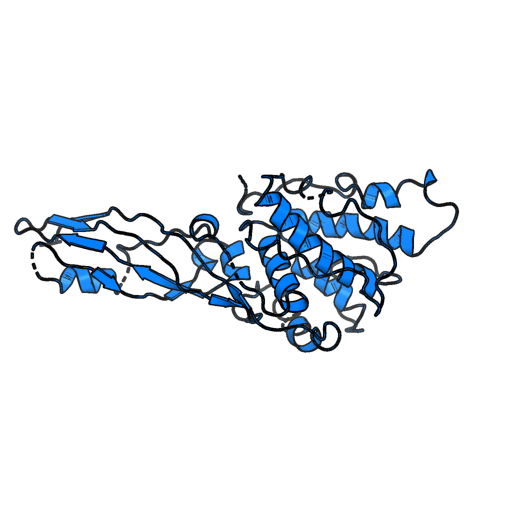 LYS A CA 1
ATOM 1379 C C . LYS A 1 173 ? 15.956 39.026 -3.696 1.00 7.99 173 LYS A C 1
ATOM 1380 O O . LYS A 1 173 ? 15.208 38.320 -4.370 1.00 12.26 173 LYS A O 1
ATOM 1386 N N . ALA A 1 174 ? 16.732 38.535 -2.734 1.00 10.87 174 ALA A N 1
ATOM 1387 C CA . ALA A 1 174 ? 16.791 37.101 -2.472 1.00 10.07 174 ALA A CA 1
ATOM 1388 C C . ALA A 1 174 ? 15.802 36.648 -1.393 1.00 7.14 174 ALA A C 1
ATOM 1389 O O . ALA A 1 174 ? 15.637 35.451 -1.158 1.00 16.75 174 ALA A O 1
ATOM 1399 N N . PRO A 1 176 ? 12.491 35.521 0.060 1.00 10.14 176 PRO A N 1
ATOM 1400 C CA . PRO A 1 176 ? 11.237 34.970 -0.460 1.00 11.46 176 PRO A CA 1
ATOM 1401 C C . PRO A 1 176 ? 10.041 35.900 -0.249 1.00 13.28 176 PRO A C 1
ATOM 1402 O O . PRO A 1 176 ? 9.162 35.947 -1.107 1.00 13.77 176 PRO A O 1
ATOM 1406 N N . GLN A 1 177 ? 10.007 36.640 0.857 1.00 13.18 177 GLN A N 1
ATOM 1407 C CA . GLN A 1 177 ? 8.883 37.544 1.086 1.00 17.40 177 GLN A CA 1
ATOM 1408 C C . GLN A 1 177 ? 8.882 38.655 0.049 1.00 10.50 177 GLN A C 1
ATOM 1409 O O . GLN A 1 177 ? 7.833 39.033 -0.472 1.00 15.65 177 GLN A O 1
ATOM 1415 N N . PHE A 1 178 ? 10.065 39.167 -0.263 1.00 14.26 178 PHE A N 1
ATOM 1416 C CA . PHE A 1 178 ? 10.153 40.190 -1.295 1.00 8.25 178 PHE A CA 1
ATOM 1417 C C . PHE A 1 178 ? 9.802 39.636 -2.670 1.00 13.37 178 PHE A C 1
ATOM 1418 O O . PHE A 1 178 ? 9.054 40.259 -3.418 1.00 13.76 178 PHE A O 1
ATOM 1426 N N . ILE A 1 179 ? 10.345 38.472 -3.006 1.00 10.81 179 ILE A N 1
ATOM 1427 C CA . ILE A 1 179 ? 10.016 37.851 -4.286 1.00 12.63 179 ILE A CA 1
ATOM 1428 C C . ILE A 1 179 ? 8.503 37.675 -4.394 1.00 15.57 179 ILE A C 1
ATOM 1429 O O . ILE A 1 179 ? 7.914 37.952 -5.434 1.00 14.80 179 ILE A O 1
ATOM 1434 N N . GLY A 1 180 ? 7.878 37.236 -3.305 1.00 15.27 180 GLY A N 1
ATOM 1435 C CA . GLY A 1 180 ? 6.436 37.078 -3.272 1.00 18.92 180 GLY A CA 1
ATOM 1436 C C . GLY A 1 180 ? 5.707 38.388 -3.504 1.00 21.51 180 GLY A C 1
ATOM 1437 O O . GLY A 1 180 ? 4.751 38.452 -4.279 1.00 21.54 180 GLY A O 1
ATOM 1438 N N . VAL A 1 181 ? 6.156 39.437 -2.824 1.00 17.36 181 VAL A N 1
ATOM 1439 C CA . VAL A 1 181 ? 5.552 40.757 -2.974 1.00 16.74 181 VAL A CA 1
ATOM 1440 C C . VAL A 1 181 ? 5.729 41.273 -4.396 1.00 18.95 181 VAL A C 1
ATOM 1441 O O . VAL A 1 181 ? 4.824 41.875 -4.971 1.00 18.91 181 VAL A O 1
ATOM 1445 N N . LEU A 1 182 ? 6.901 41.021 -4.966 1.00 22.53 182 LEU A N 1
ATOM 1446 C CA . LEU A 1 182 ? 7.211 41.482 -6.311 1.00 19.28 182 LEU A CA 1
ATOM 1447 C C . LEU A 1 182 ? 6.275 40.863 -7.345 1.00 34.46 182 LEU A C 1
ATOM 1448 O O . LEU A 1 182 ? 5.878 41.517 -8.313 1.00 27.35 182 LEU A O 1
ATOM 1453 N N . THR A 1 183 ? 5.926 39.598 -7.139 1.00 25.33 183 THR A N 1
ATOM 1454 C CA . THR A 1 183 ? 5.060 38.883 -8.071 1.00 25.71 183 THR A CA 1
ATOM 1455 C C . THR A 1 183 ? 3.580 39.142 -7.811 1.00 23.65 183 THR A C 1
ATOM 1456 O O . THR A 1 183 ? 2.778 39.167 -8.743 1.00 37.04 183 THR A O 1
ATOM 1460 N N . SER A 1 184 ? 3.221 39.338 -6.546 1.00 20.11 184 SER A N 1
ATOM 1461 C CA . SER A 1 184 ? 1.816 39.423 -6.160 1.00 21.86 184 SER A CA 1
ATOM 1462 C C . SER A 1 184 ? 1.283 40.850 -6.117 1.00 46.08 184 SER A C 1
ATOM 1463 O O . SER A 1 184 ? 0.083 41.064 -5.938 1.00 28.50 184 SER A O 1
ATOM 1466 N N . SER A 1 185 ? 2.165 41.829 -6.270 1.00 19.68 185 SER A N 1
ATOM 1467 C CA . SER A 1 185 ? 1.728 43.219 -6.227 1.00 20.97 185 SER A CA 1
ATOM 1468 C C . SER A 1 185 ? 1.111 43.673 -7.549 1.00 14.16 185 SER A C 1
ATOM 1469 O O . SER A 1 185 ? 1.479 43.186 -8.615 1.00 22.91 185 SER A O 1
ATOM 1472 N N . PRO A 1 186 ? 0.165 44.618 -7.474 1.00 24.28 186 PRO A N 1
ATOM 1473 C CA . PRO A 1 186 ? -0.513 45.176 -8.647 1.00 19.74 186 PRO A CA 1
ATOM 1474 C C . PRO A 1 186 ? 0.453 45.982 -9.502 1.00 25.98 186 PRO A C 1
ATOM 1475 O O . PRO A 1 186 ? 1.558 46.294 -9.057 1.00 20.27 186 PRO A O 1
ATOM 1487 N N . GLY A 1 188 ? 1.759 49.424 -11.173 1.00 13.58 188 GLY A N 1
ATOM 1488 C CA . GLY A 1 188 ? 1.830 50.739 -10.562 1.00 9.50 188 GLY A CA 1
ATOM 1489 C C . GLY A 1 188 ? 2.540 50.758 -9.221 1.00 13.17 188 GLY A C 1
ATOM 1490 O O . GLY A 1 188 ? 3.386 49.904 -8.940 1.00 11.31 188 GLY A O 1
ATOM 1491 N N . GLN A 1 189 ? 2.186 51.740 -8.396 1.00 8.36 189 GLN A N 1
ATOM 1492 C CA . GLN A 1 189 ? 2.862 51.980 -7.126 1.00 9.27 189 GLN A CA 1
ATOM 1493 C C . GLN A 1 189 ? 2.164 51.298 -5.954 1.00 16.91 189 GLN A C 1
ATOM 1494 O O . GLN A 1 189 ? 0.954 51.440 -5.774 1.00 16.02 189 GLN A O 1
ATOM 1500 N N . THR A 1 190 ? 2.937 50.557 -5.162 1.00 10.95 190 THR A N 1
ATOM 1501 C CA A THR A 1 190 ? 2.430 49.802 -4.013 0.80 16.45 190 THR A CA 1
ATOM 1502 C CA B THR A 1 190 ? 2.383 49.891 -3.992 0.20 13.77 190 THR A CA 1
ATOM 1503 C C . THR A 1 190 ? 3.253 50.100 -2.764 1.00 17.34 190 THR A C 1
ATOM 1504 O O . THR A 1 190 ? 4.469 50.248 -2.852 1.00 12.61 190 THR A O 1
ATOM 1511 N N . THR A 1 191 ? 2.609 50.148 -1.606 1.00 14.45 191 THR A N 1
ATOM 1512 C CA . THR A 1 191 ? 3.342 50.306 -0.363 1.00 15.50 191 THR A CA 1
ATOM 1513 C C . THR A 1 191 ? 3.771 48.930 0.120 1.00 12.24 191 THR A C 1
ATOM 1514 O O . THR A 1 191 ? 2.964 48.001 0.184 1.00 16.47 191 THR A O 1
ATOM 1518 N N . VAL A 1 192 ? 5.050 48.807 0.453 1.00 11.28 192 VAL A N 1
ATOM 1519 C CA . VAL A 1 192 ? 5.617 47.541 0.873 1.00 12.45 192 VAL A CA 1
ATOM 1520 C C . VAL A 1 192 ? 5.981 47.656 2.343 1.00 12.21 192 VAL A C 1
ATOM 1521 O O . VAL A 1 192 ? 6.553 48.656 2.768 1.00 11.67 192 VAL A O 1
ATOM 1525 N N . ASP A 1 193 ? 5.619 46.640 3.119 1.00 10.22 193 ASP A N 1
ATOM 1526 C CA . ASP A 1 193 ? 5.899 46.635 4.546 1.00 7.49 193 ASP A CA 1
ATOM 1527 C C . ASP A 1 193 ? 5.774 45.205 5.055 1.00 12.43 193 ASP A C 1
ATOM 1528 O O . ASP A 1 193 ? 4.669 44.684 5.214 1.00 12.25 193 ASP A O 1
ATOM 1533 N N . PHE A 1 194 ? 6.911 44.556 5.278 1.00 13.60 194 PHE A N 1
ATOM 1534 C CA . PHE A 1 194 ? 6.901 43.199 5.809 1.00 8.96 194 PHE A CA 1
ATOM 1535 C C . PHE A 1 194 ? 8.042 42.924 6.796 1.00 6.87 194 PHE A C 1
ATOM 1536 O O . PHE A 1 194 ? 9.025 43.659 6.848 1.00 9.84 194 PHE A O 1
ATOM 1544 N N . ASN A 1 195 ? 7.879 41.869 7.590 1.00 11.25 195 ASN A N 1
ATOM 1545 C CA . ASN A 1 195 ? 8.870 41.477 8.592 1.00 7.77 195 ASN A CA 1
ATOM 1546 C C . ASN A 1 195 ? 9.563 40.191 8.192 1.00 17.40 195 ASN A C 1
ATOM 1547 O O . ASN A 1 195 ? 8.932 39.283 7.656 1.00 27.71 195 ASN A O 1
ATOM 1552 N N . VAL A 1 196 ? 10.862 40.111 8.447 1.00 11.41 196 VAL A N 1
ATOM 1553 C CA A VAL A 1 196 ? 11.6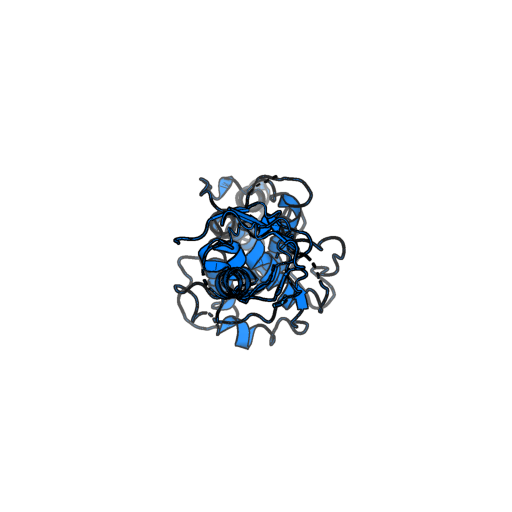30 38.917 8.102 0.54 8.73 196 VAL A CA 1
ATOM 1554 C CA B VAL A 1 196 ? 11.619 38.918 8.109 0.46 8.73 196 VAL A CA 1
ATOM 1555 C C . VAL A 1 196 ? 12.714 38.651 9.140 1.00 13.05 196 VAL A C 1
ATOM 1556 O O . VAL A 1 196 ? 13.457 39.557 9.519 1.00 14.81 196 VAL A O 1
ATOM 1563 N N . PRO A 1 197 ? 12.800 37.401 9.612 1.00 13.71 197 PRO A N 1
ATOM 1564 C CA . PRO A 1 197 ? 13.885 37.028 10.518 1.00 9.52 197 PRO A CA 1
ATOM 1565 C C . PRO A 1 197 ? 15.200 37.012 9.746 1.00 10.67 197 PRO A C 1
ATOM 1566 O O . PRO A 1 197 ? 15.228 36.675 8.556 1.00 12.59 197 PRO A O 1
ATOM 1570 N N . TYR A 1 198 ? 16.283 37.376 10.420 1.00 7.87 198 TYR A N 1
ATOM 1571 C CA . TYR A 1 198 ? 17.565 37.485 9.760 1.00 8.73 198 TYR A CA 1
ATOM 1572 C C . TYR A 1 198 ? 18.654 36.992 10.683 1.00 16.37 198 TYR A C 1
ATOM 1573 O O . TYR A 1 198 ? 18.786 37.474 11.811 1.00 11.21 198 TYR A O 1
ATOM 1582 N N . ALA A 1 199 ? 19.419 36.020 10.205 1.00 8.93 199 ALA A N 1
ATOM 1583 C CA . ALA A 1 199 ? 20.514 35.455 10.989 1.00 13.32 199 ALA A CA 1
ATOM 1584 C C . ALA A 1 199 ? 21.733 36.328 10.787 1.00 13.93 199 ALA A C 1
ATOM 1585 O O . ALA A 1 199 ? 22.400 36.235 9.757 1.00 12.27 199 ALA A O 1
ATOM 1587 N N . THR A 1 200 ? 22.023 37.191 11.754 1.00 11.13 200 THR A N 1
ATOM 1588 C CA . THR A 1 200 ? 23.112 38.147 11.567 1.00 8.55 200 THR A CA 1
ATOM 1589 C C . THR A 1 200 ? 24.478 37.461 11.454 1.00 7.31 200 THR A C 1
ATOM 1590 O O . THR A 1 200 ? 25.397 38.008 10.851 1.00 13.71 200 THR A O 1
ATOM 1594 N N . ALA A 1 201 ? 24.604 36.264 12.018 1.00 7.86 201 ALA A N 1
ATOM 1595 C CA . ALA A 1 201 ? 25.878 35.534 11.965 1.00 8.06 201 ALA A CA 1
ATOM 1596 C C . ALA A 1 201 ? 26.297 35.195 10.538 1.00 18.25 201 ALA A C 1
ATOM 1597 O O . ALA A 1 201 ? 27.476 34.947 10.276 1.00 18.98 201 ALA A O 1
ATOM 1599 N N . LYS A 1 202 ? 25.342 35.183 9.612 1.00 16.46 202 LYS A N 1
ATOM 1600 C CA . LYS A 1 202 ? 25.684 34.960 8.208 1.00 23.37 202 LYS A CA 1
ATOM 1601 C C . LYS A 1 202 ? 26.641 36.039 7.707 1.00 17.75 202 LYS A C 1
ATOM 1602 O O . LYS A 1 202 ? 27.462 35.794 6.822 1.00 18.01 202 LYS A O 1
ATOM 1608 N N . ASP A 1 203 ? 26.536 37.230 8.291 1.00 14.07 203 ASP A N 1
ATOM 1609 C CA . ASP A 1 203 ? 27.250 38.400 7.798 1.00 9.22 203 ASP A CA 1
ATOM 1610 C C . ASP A 1 203 ? 28.338 38.893 8.735 1.00 9.58 203 ASP A C 1
ATOM 1611 O O . ASP A 1 203 ? 29.324 39.470 8.295 1.00 12.81 203 ASP A O 1
ATOM 1616 N N . SER A 1 204 ? 28.131 38.694 10.031 1.00 9.19 204 SER A N 1
ATOM 1617 C CA . SER A 1 204 ? 28.919 39.396 11.039 1.00 13.58 204 SER A CA 1
ATOM 1618 C C . SER A 1 204 ? 29.085 38.536 12.283 1.00 12.01 204 SER A C 1
ATOM 1619 O O . SER A 1 204 ? 28.101 38.233 12.946 1.00 11.79 204 SER A O 1
ATOM 1622 N N . TRP A 1 205 ? 30.315 38.131 12.605 1.00 9.84 205 TRP A N 1
ATOM 1623 C CA . TRP A 1 205 ? 30.504 37.303 13.794 1.00 9.66 205 TRP A CA 1
ATOM 1624 C C . TRP A 1 205 ? 30.105 38.071 15.050 1.00 10.67 205 TRP A C 1
ATOM 1625 O O . TRP A 1 205 ? 29.496 37.504 15.952 1.00 8.58 205 TRP A O 1
ATOM 1636 N N . VAL A 1 206 ? 30.420 39.363 15.089 1.00 7.29 206 VAL A N 1
ATOM 1637 C CA . VAL A 1 206 ? 30.079 40.196 16.240 1.00 8.72 206 VAL A CA 1
ATOM 1638 C C . VAL A 1 206 ? 28.565 40.273 16.470 1.00 5.93 206 VAL A C 1
ATOM 1639 O O . VAL A 1 206 ? 28.071 40.052 17.588 1.00 5.79 206 VAL A O 1
ATOM 1643 N N . ALA A 1 207 ? 27.813 40.574 15.420 1.00 6.65 207 ALA A N 1
ATOM 1644 C CA . ALA A 1 207 ? 26.364 40.636 15.571 1.00 7.07 207 ALA A CA 1
ATOM 1645 C C . ALA A 1 207 ? 25.827 39.258 15.935 1.00 7.81 207 ALA A C 1
ATOM 1646 O O . ALA A 1 207 ? 24.963 39.131 16.798 1.00 8.19 207 ALA A O 1
ATOM 1648 N N . GLY A 1 208 ? 26.335 38.227 15.265 1.00 11.65 208 GLY A N 1
ATOM 1649 C CA . GLY A 1 208 ? 25.874 36.872 15.516 1.00 8.88 208 GLY A CA 1
ATOM 1650 C C . GLY A 1 208 ? 26.074 36.432 16.953 1.00 12.23 208 GLY A C 1
ATOM 1651 O O . GLY A 1 208 ? 25.279 35.664 17.498 1.00 11.63 208 GLY A O 1
ATOM 1652 N N . ASN A 1 209 ? 27.142 36.929 17.567 1.00 10.49 209 ASN A N 1
ATOM 1653 C CA . ASN A 1 209 ? 27.521 36.544 18.918 1.00 8.91 209 ASN A CA 1
ATOM 1654 C C . ASN A 1 209 ? 26.927 37.500 19.945 1.00 11.56 209 ASN A C 1
ATOM 1655 O O . ASN A 1 209 ? 27.133 37.341 21.143 1.00 12.36 209 ASN A O 1
ATOM 1660 N N . THR A 1 210 ? 26.188 38.501 19.471 1.00 9.09 210 THR A N 1
ATOM 1661 C CA . THR A 1 210 ? 25.572 39.483 20.358 1.00 4.74 210 THR A CA 1
ATOM 1662 C C . THR A 1 210 ? 24.043 39.415 20.300 1.00 9.42 210 THR A C 1
ATOM 1663 O O . THR A 1 210 ? 23.387 39.095 21.292 1.00 8.97 210 THR A O 1
ATOM 1667 N N . VAL A 1 211 ? 23.492 39.732 19.135 1.00 6.23 211 VAL A N 1
ATOM 1668 C CA . VAL A 1 211 ? 22.048 39.690 18.926 1.00 8.54 211 VAL A CA 1
ATOM 1669 C C . VAL A 1 211 ? 21.560 38.439 18.202 1.00 9.49 211 VAL A C 1
ATOM 1670 O O . VAL A 1 211 ? 20.393 38.089 18.314 1.00 9.62 211 VAL A O 1
ATOM 1674 N N . GLY A 1 212 ? 22.433 37.782 17.447 1.00 9.45 212 GLY A N 1
ATOM 1675 C CA . GLY A 1 212 ? 22.055 36.573 16.725 1.00 10.46 212 GLY A CA 1
ATOM 1676 C C . GLY A 1 212 ? 20.958 36.810 15.699 1.00 8.50 212 GLY A C 1
ATOM 1677 O O . GLY A 1 212 ? 21.091 37.670 14.825 1.00 10.01 212 GLY A O 1
ATOM 1678 N N . GLU A 1 213 ? 19.877 36.042 15.788 1.00 7.76 213 GLU A N 1
ATOM 1679 C CA . GLU A 1 213 ? 18.754 36.249 14.878 1.00 7.62 213 GLU A CA 1
ATOM 1680 C C . GLU A 1 213 ? 17.917 37.436 15.335 1.00 6.68 213 GLU A C 1
ATOM 1681 O O . GLU A 1 213 ? 17.515 37.509 16.494 1.00 11.01 213 GLU A O 1
ATOM 1687 N N . ILE A 1 214 ? 17.656 38.366 14.420 1.00 6.94 214 ILE A N 1
ATOM 1688 C CA . ILE A 1 214 ? 16.820 39.517 14.727 1.00 6.65 214 ILE A CA 1
ATOM 1689 C C . ILE A 1 214 ? 15.680 39.541 13.726 1.00 11.21 214 ILE A C 1
ATOM 1690 O O . ILE A 1 214 ? 15.674 38.763 12.786 1.00 11.22 214 ILE A O 1
ATOM 1695 N N . THR A 1 215 ? 14.712 40.420 13.939 1.00 8.24 215 THR A N 1
ATOM 1696 C CA . THR A 1 215 ? 13.634 40.579 12.974 1.00 5.50 215 THR A CA 1
ATOM 1697 C C . THR A 1 215 ? 13.835 41.899 12.254 1.00 9.44 215 THR A C 1
ATOM 1698 O O . THR A 1 215 ? 13.923 42.951 12.888 1.00 8.37 215 THR A O 1
ATOM 1702 N N . LEU A 1 216 ? 13.930 41.836 10.929 1.00 9.36 216 LEU A N 1
ATOM 1703 C CA . LEU A 1 216 ? 14.035 43.044 10.126 1.00 10.30 216 LEU A CA 1
ATOM 1704 C C . LEU A 1 216 ? 12.654 43.484 9.666 1.00 6.61 216 LEU A C 1
ATOM 1705 O O . LEU A 1 216 ? 11.712 42.683 9.626 1.00 7.27 216 LEU A O 1
ATOM 1710 N N . ARG A 1 217 ? 12.546 44.763 9.335 1.00 7.59 217 ARG A N 1
ATOM 1711 C CA . ARG A 1 217 ? 11.348 45.302 8.706 1.00 6.71 217 ARG A CA 1
ATOM 1712 C C . ARG A 1 217 ? 11.746 45.980 7.410 1.00 10.74 217 ARG A C 1
ATOM 1713 O O . ARG A 1 217 ? 12.606 46.869 7.403 1.00 12.23 217 ARG A O 1
ATOM 1721 N N . ILE A 1 218 ? 11.124 45.552 6.315 1.00 9.88 218 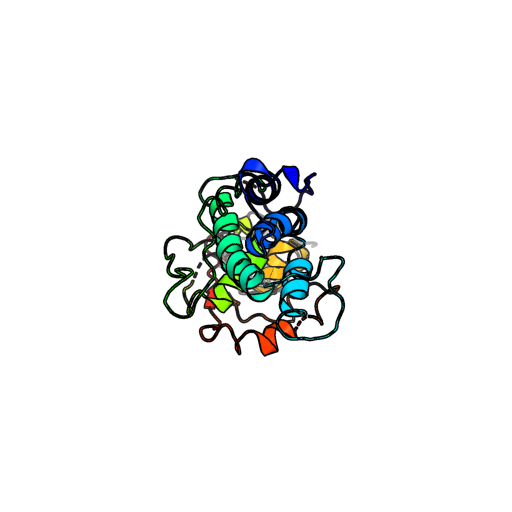ILE A N 1
ATOM 1722 C CA . ILE A 1 218 ? 11.391 46.115 4.998 1.00 10.01 218 ILE A CA 1
ATOM 1723 C C . ILE A 1 218 ? 10.213 46.987 4.614 1.00 8.35 218 ILE A C 1
ATOM 1724 O O . ILE A 1 218 ? 9.090 46.497 4.471 1.00 9.36 218 ILE A O 1
ATOM 1729 N N A VAL A 1 219 ? 10.467 48.280 4.451 0.54 6.94 219 VAL A N 1
ATOM 1730 N N B VAL A 1 219 ? 10.471 48.282 4.460 0.46 6.91 219 VAL A N 1
ATOM 1731 C CA A VAL A 1 219 ? 9.394 49.228 4.173 0.54 9.99 219 VAL A CA 1
ATOM 1732 C CA B VAL A 1 219 ? 9.414 49.250 4.190 0.46 10.35 219 VAL A CA 1
ATOM 1733 C C A VAL A 1 219 ? 9.783 50.199 3.065 0.54 15.33 219 VAL A C 1
ATOM 1734 C C B VAL A 1 219 ? 9.805 50.167 3.038 0.46 15.87 219 VAL A C 1
ATOM 1735 O O A VAL A 1 219 ? 10.886 50.738 3.054 0.54 10.23 219 VAL A O 1
ATOM 1736 O O B VAL A 1 219 ? 10.936 50.644 2.976 0.46 21.75 219 VAL A O 1
ATOM 1743 N N . GLY A 1 220 ? 8.871 50.418 2.128 1.00 12.43 220 GLY A N 1
ATOM 1744 C CA . GLY A 1 220 ? 9.144 51.306 1.021 1.00 7.64 220 GLY A CA 1
ATOM 1745 C C . GLY A 1 220 ? 8.067 51.307 -0.031 1.00 9.15 220 GLY A C 1
ATOM 1746 O O . GLY A 1 220 ? 6.930 50.898 0.209 1.00 11.83 220 GLY A O 1
ATOM 1747 N N . ILE A 1 221 ? 8.439 51.775 -1.213 1.00 7.15 221 ILE A N 1
ATOM 1748 C CA . ILE A 1 221 ? 7.490 51.889 -2.305 1.00 9.75 221 ILE A CA 1
ATOM 1749 C C . ILE A 1 221 ? 7.977 51.060 -3.477 1.00 8.99 221 ILE A C 1
ATOM 1750 O O . ILE A 1 221 ? 9.104 51.218 -3.929 1.00 10.10 221 ILE A O 1
ATOM 1755 N N . LEU A 1 222 ? 7.122 50.162 -3.947 1.00 10.87 222 LEU A N 1
ATOM 1756 C CA . LEU A 1 222 ? 7.412 49.365 -5.125 1.00 15.14 222 LEU A CA 1
ATOM 1757 C C . LEU A 1 222 ? 6.666 49.951 -6.317 1.00 9.54 222 LEU A C 1
ATOM 1758 O O . LEU A 1 222 ? 5.497 50.316 -6.197 1.00 11.68 222 LEU A O 1
ATOM 1763 N N . VAL A 1 223 ? 7.340 50.049 -7.459 1.00 10.70 223 VAL A N 1
ATOM 1764 C CA . VAL A 1 223 ? 6.659 50.375 -8.706 1.00 11.49 223 VAL A CA 1
ATOM 1765 C C . VAL A 1 223 ? 6.844 49.237 -9.701 1.00 7.89 223 VAL A C 1
ATOM 1766 O O . VAL A 1 223 ? 7.974 48.832 -9.983 1.00 11.78 223 VAL A O 1
ATOM 1770 N N . LYS A 1 224 ? 5.736 48.702 -10.203 1.00 8.11 224 LYS A N 1
ATOM 1771 C CA . LYS A 1 224 ? 5.776 47.749 -11.307 1.00 9.61 224 LYS A CA 1
ATOM 1772 C C . LYS A 1 224 ? 5.233 48.405 -12.565 1.00 13.59 224 LYS A C 1
ATOM 1773 O O . LYS A 1 224 ? 4.082 48.834 -12.601 1.00 12.47 224 LYS A O 1
ATOM 1779 N N A SER A 1 225 ? 6.068 48.490 -13.596 0.73 9.56 225 SER A N 1
ATOM 1780 N N B SER A 1 225 ? 6.072 48.474 -13.593 0.27 9.55 225 SER A N 1
ATOM 1781 C CA A SER A 1 225 ? 5.681 49.154 -14.836 0.73 7.92 225 SER A CA 1
ATOM 1782 C CA B SER A 1 225 ? 5.725 49.138 -14.844 0.27 9.16 225 SER A CA 1
ATOM 1783 C C A SER A 1 225 ? 5.155 48.174 -15.871 0.73 9.50 225 SER A C 1
ATOM 1784 C C B SER A 1 225 ? 5.126 48.161 -15.849 0.27 9.97 225 SER A C 1
ATOM 1785 O O A SER A 1 225 ? 5.477 46.988 -15.841 0.73 13.30 225 SER A O 1
ATOM 1786 O O B SER A 1 225 ? 5.372 46.958 -15.777 0.27 13.99 225 SER A O 1
ATOM 1791 N N . THR A 1 226 ? 4.347 48.682 -16.793 1.00 9.74 226 THR A N 1
ATOM 1792 C CA . THR A 1 226 ? 3.745 47.834 -17.822 1.00 12.12 226 THR A CA 1
ATOM 1793 C C . THR A 1 226 ? 4.784 47.287 -18.800 1.00 18.09 226 THR A C 1
ATOM 1794 O O . THR A 1 226 ? 4.514 46.340 -19.534 1.00 16.07 226 THR A O 1
ATOM 1798 N N . SER A 1 227 ? 5.973 47.879 -18.800 1.00 12.61 227 SER A N 1
ATOM 1799 C CA . SER A 1 227 ? 7.067 47.400 -19.635 1.00 19.31 227 SER A CA 1
ATOM 1800 C C . SER A 1 227 ? 7.713 46.152 -19.044 1.00 10.93 227 SER A C 1
ATOM 1801 O O . SER A 1 227 ? 8.496 45.484 -19.709 1.00 12.46 227 SER A O 1
ATOM 1804 N N . GLY A 1 228 ? 7.396 45.862 -17.785 1.00 11.26 228 GLY A N 1
ATOM 1805 C CA . GLY A 1 228 ? 8.014 44.764 -17.073 1.00 11.02 228 GLY A CA 1
ATOM 1806 C C . GLY A 1 228 ? 9.114 45.211 -16.124 1.00 18.91 228 GLY A C 1
ATOM 1807 O O . GLY A 1 228 ? 9.590 44.420 -15.316 1.00 14.85 228 GLY A O 1
ATOM 1808 N N . GLN A 1 229 ? 9.531 46.471 -16.232 1.00 14.16 229 GLN A N 1
ATOM 1809 C CA . GLN A 1 229 ? 10.508 47.033 -15.308 1.00 10.53 229 GLN A CA 1
ATOM 1810 C C . GLN A 1 229 ? 9.877 47.176 -13.932 1.00 11.56 229 GLN A C 1
ATOM 1811 O O . GLN A 1 229 ? 8.669 47.381 -13.806 1.00 8.44 229 GLN A O 1
ATOM 1817 N N . TRP A 1 230 ? 10.700 47.062 -12.898 1.00 12.16 230 TRP A N 1
ATOM 1818 C CA . TRP A 1 230 ? 10.239 47.334 -11.547 1.00 12.63 230 TRP A CA 1
ATOM 1819 C C . TRP A 1 230 ? 11.349 48.011 -10.755 1.00 7.79 230 TRP A C 1
ATOM 1820 O O . TRP A 1 230 ? 12.536 47.869 -11.064 1.00 11.90 230 TRP A O 1
ATOM 1831 N N . SER A 1 231 ? 10.964 48.771 -9.743 1.00 10.96 231 SER A N 1
ATOM 1832 C CA . SER A 1 231 ? 11.945 49.368 -8.861 1.00 13.55 231 SER A CA 1
ATOM 1833 C C . SER A 1 231 ? 11.380 49.410 -7.455 1.00 9.49 231 SER A C 1
ATOM 1834 O O . SER A 1 231 ? 10.159 49.485 -7.258 1.00 10.16 231 SER A O 1
ATOM 1837 N N . PHE A 1 232 ? 12.268 49.320 -6.476 1.00 9.28 232 PHE A N 1
ATOM 1838 C CA . PHE A 1 232 ? 11.865 49.439 -5.088 1.00 13.29 232 PHE A CA 1
ATOM 1839 C C . PHE A 1 232 ? 12.787 50.388 -4.351 1.00 19.50 232 PHE A C 1
ATOM 1840 O O . PHE A 1 232 ? 14.009 50.247 -4.395 1.00 12.72 232 PHE A O 1
ATOM 1848 N N . ARG A 1 233 ? 12.187 51.366 -3.687 1.00 9.25 233 ARG A N 1
ATOM 1849 C CA A ARG A 1 233 ? 12.936 52.320 -2.887 0.46 8.23 233 ARG A CA 1
ATOM 1850 C CA B ARG A 1 233 ? 12.942 52.314 -2.882 0.54 8.20 233 ARG A CA 1
ATOM 1851 C C . ARG A 1 233 ? 12.377 52.338 -1.472 1.00 9.55 233 ARG A C 1
ATOM 1852 O O . ARG A 1 233 ? 11.186 52.554 -1.266 1.00 11.26 233 ARG A O 1
ATOM 1867 N N . GLY A 1 234 ? 13.233 52.099 -0.492 1.00 11.00 234 GLY A N 1
ATOM 1868 C CA . GLY A 1 234 ? 12.766 52.103 0.875 1.00 11.70 234 GLY A CA 1
ATOM 1869 C C . GLY A 1 234 ? 13.920 51.895 1.816 1.00 14.01 234 GLY A C 1
ATOM 1870 O O . GLY A 1 234 ? 15.030 52.357 1.561 1.00 11.45 234 GLY A O 1
ATOM 1871 N N . GLU A 1 235 ? 13.661 51.194 2.908 1.00 9.58 235 GLU A N 1
ATOM 1872 C CA . GLU A 1 235 ? 14.708 50.972 3.890 1.00 9.99 235 GLU A CA 1
ATOM 1873 C C . GLU A 1 235 ? 14.466 49.715 4.699 1.00 13.33 235 GLU A C 1
ATOM 1874 O O . GLU A 1 235 ? 13.363 49.156 4.718 1.00 13.03 235 GLU A O 1
ATOM 1880 N N . ILE A 1 236 ? 15.526 49.272 5.352 1.00 8.40 236 ILE A N 1
ATOM 1881 C CA . ILE A 1 236 ? 15.480 48.160 6.276 1.00 10.75 236 ILE A CA 1
ATOM 1882 C C . ILE A 1 236 ? 15.641 48.717 7.685 1.00 10.97 236 ILE A C 1
ATOM 1883 O O . ILE A 1 236 ? 16.568 49.488 7.953 1.00 10.42 236 ILE A O 1
ATOM 1888 N N . ARG A 1 237 ? 14.711 48.367 8.566 1.00 6.22 237 ARG A N 1
ATOM 1889 C CA A ARG A 1 237 ? 14.857 48.666 9.984 0.49 7.00 237 ARG A CA 1
ATOM 1890 C CA B ARG A 1 237 ? 14.839 48.670 9.983 0.51 6.97 237 ARG A CA 1
ATOM 1891 C C . ARG A 1 237 ? 14.853 47.368 10.774 1.00 8.16 237 ARG A C 1
ATOM 1892 O O . ARG A 1 237 ? 14.744 46.289 10.202 1.00 7.68 237 ARG A O 1
ATOM 1907 N N . ALA A 1 238 ? 14.997 47.471 12.090 1.00 8.12 238 ALA A N 1
ATOM 1908 C CA . ALA A 1 238 ? 15.058 46.273 12.912 1.00 8.68 238 ALA A CA 1
ATOM 1909 C C . ALA A 1 238 ? 14.322 46.478 14.218 1.00 7.96 238 ALA A C 1
ATOM 1910 O O . ALA A 1 238 ? 14.415 47.545 14.831 1.00 7.37 238 ALA A O 1
ATOM 1912 N N . TYR A 1 239 ? 13.618 45.438 14.650 1.00 9.16 239 TYR A N 1
ATOM 1913 C CA . TYR A 1 239 ? 12.934 45.471 15.935 1.00 6.20 239 TYR A CA 1
ATOM 1914 C C . TYR A 1 239 ? 13.889 45.233 17.103 1.00 12.65 239 TYR A C 1
ATOM 1915 O O . TYR A 1 239 ? 14.939 44.599 16.949 1.00 9.65 239 TYR A O 1
ATOM 1924 N N . ASP A 1 240 ? 13.515 45.738 18.275 1.00 7.26 240 ASP A N 1
ATOM 1925 C CA . ASP A 1 240 ? 14.287 45.472 19.481 1.00 13.62 240 ASP A CA 1
ATOM 1926 C C . ASP A 1 240 ? 14.439 43.974 19.664 1.00 11.33 240 ASP A C 1
ATOM 1927 O O . ASP A 1 240 ? 13.536 43.199 19.336 1.00 10.42 240 ASP A O 1
ATOM 1932 N N . ASP A 1 241 ? 15.564 43.570 20.235 1.00 9.33 241 ASP A N 1
ATOM 1933 C CA . ASP A 1 241 ? 15.848 42.161 20.415 1.00 8.46 241 ASP A CA 1
ATOM 1934 C C . ASP A 1 241 ? 16.280 41.894 21.851 1.00 11.52 241 ASP A C 1
ATOM 1935 O O . ASP A 1 241 ? 17.191 42.537 22.361 1.00 13.08 241 ASP A O 1
ATOM 1940 N N . LEU A 1 242 ? 15.628 40.939 22.502 1.00 13.01 242 LEU A N 1
ATOM 1941 C CA . LEU A 1 242 ? 15.919 40.658 23.906 1.00 11.22 242 LEU A CA 1
ATOM 1942 C C . LEU A 1 242 ? 17.249 39.938 24.101 1.00 11.90 242 LEU A C 1
ATOM 1943 O O . LEU A 1 242 ? 17.479 38.882 23.510 1.00 12.16 242 LEU A O 1
ATOM 1948 N N . TYR A 1 243 ? 18.136 40.506 24.921 1.00 10.41 243 TYR A N 1
ATOM 1949 C CA . TYR A 1 243 ? 19.362 39.795 25.270 1.00 5.59 243 TYR A CA 1
ATOM 1950 C C . TYR A 1 243 ? 19.086 38.939 26.494 1.00 6.57 243 TYR A C 1
ATOM 1951 O O . TYR A 1 243 ? 18.857 39.463 27.585 1.00 12.59 243 TYR A O 1
ATOM 1960 N N . ASP A 1 244 ? 19.099 37.625 26.307 1.00 10.89 244 ASP A N 1
ATOM 1961 C CA . ASP A 1 244 ? 18.871 36.703 27.414 1.00 13.75 244 ASP A CA 1
ATOM 1962 C C . ASP A 1 244 ? 19.931 35.609 27.449 1.00 16.00 244 ASP A C 1
ATOM 1963 O O . ASP A 1 244 ? 19.694 34.520 27.973 1.00 19.82 244 ASP A O 1
ATOM 1968 N N . PHE A 1 245 ? 21.098 35.916 26.885 1.00 7.94 245 PHE A N 1
ATOM 1969 C CA . PHE A 1 245 ? 22.219 34.979 26.817 1.00 18.58 245 PHE A CA 1
ATOM 1970 C C . PHE A 1 245 ? 21.803 33.676 26.138 1.00 20.05 245 PHE A C 1
ATOM 1971 O O . PHE A 1 245 ? 22.068 32.583 26.630 1.00 17.42 245 PHE A O 1
ATOM 1979 N N . ASN A 1 246 ? 21.141 33.828 24.997 1.00 12.87 246 ASN A N 1
ATOM 1980 C CA . ASN A 1 246 ? 20.648 32.723 24.185 1.00 11.33 246 ASN A CA 1
ATOM 1981 C C . ASN A 1 246 ? 21.790 31.834 23.707 1.00 9.45 246 ASN A C 1
ATOM 1982 O O . ASN A 1 246 ? 22.702 32.307 23.034 1.00 17.75 246 ASN A O 1
ATOM 1987 N N . PRO A 1 247 ? 21.746 30.535 24.048 1.00 13.88 247 PRO A N 1
ATOM 1988 C CA . PRO A 1 247 ? 22.833 29.628 23.660 1.00 11.83 247 PRO A CA 1
ATOM 1989 C C . PRO A 1 247 ? 22.936 29.449 22.145 1.00 11.46 247 PRO A C 1
ATOM 1990 O O . PRO A 1 247 ? 23.969 28.998 21.649 1.00 11.88 247 PRO A O 1
ATOM 1994 N N A SER A 1 248 ? 21.874 29.794 21.420 0.77 14.86 248 SER A N 1
ATOM 1995 N N B SER A 1 248 ? 21.881 29.800 21.418 0.23 15.07 248 SER A N 1
ATOM 1996 C CA A SER A 1 248 ? 21.897 29.730 19.961 0.77 13.89 248 SER A CA 1
ATOM 1997 C CA B SER A 1 248 ? 21.915 29.712 19.964 0.23 13.90 248 SER A CA 1
ATOM 1998 C C A SER A 1 248 ? 22.994 30.634 19.400 0.77 12.52 248 SER A C 1
ATOM 1999 C C B SER A 1 248 ? 22.973 30.651 19.389 0.23 12.65 248 SER A C 1
ATOM 2000 O O A SER A 1 248 ? 23.508 30.408 18.298 0.77 12.96 248 SER A O 1
ATOM 2001 O O B SER A 1 248 ? 23.442 30.462 18.265 0.23 13.69 248 SER A O 1
ATOM 2006 N N . ASN A 1 249 ? 23.354 31.658 20.170 1.00 8.58 249 ASN A N 1
ATOM 2007 C CA . ASN A 1 249 ? 24.319 32.655 19.708 1.00 7.06 249 ASN A CA 1
ATOM 2008 C C . ASN A 1 249 ? 25.767 32.356 20.070 1.00 7.92 249 ASN A C 1
ATOM 2009 O O . ASN A 1 249 ? 26.658 33.093 19.658 1.00 10.77 249 ASN A O 1
ATOM 2014 N N . HIS A 1 250 ? 26.006 31.290 20.832 1.00 9.18 250 HIS A N 1
ATOM 2015 C CA . HIS A 1 250 ? 27.371 30.949 21.243 1.00 8.46 250 HIS A CA 1
ATOM 2016 C C . HIS A 1 250 ? 28.208 30.472 20.066 1.00 11.49 250 HIS A C 1
ATOM 2017 O O . HIS A 1 250 ? 27.735 29.701 19.221 1.00 11.49 250 HIS A O 1
ATOM 2024 N N . ARG A 1 251 ? 29.461 30.910 20.019 1.00 12.76 251 ARG A N 1
ATOM 2025 C CA . ARG A 1 251 ? 30.397 30.356 19.053 1.00 15.34 251 ARG A CA 1
ATOM 2026 C C . ARG A 1 251 ? 30.676 28.898 19.434 1.00 11.46 251 ARG A C 1
ATOM 2027 O O . ARG A 1 251 ? 30.707 28.545 20.615 1.00 12.71 251 ARG A O 1
ATOM 2035 N N . THR A 1 252 ? 30.851 28.051 18.428 1.00 14.72 252 THR A N 1
ATOM 2036 C CA A THR A 1 252 ? 30.848 26.612 18.667 0.49 19.30 252 THR A CA 1
ATOM 2037 C CA B THR A 1 252 ? 30.894 26.601 18.611 0.51 22.50 252 THR A CA 1
ATOM 2038 C C . THR A 1 252 ? 31.959 26.118 19.591 1.00 15.81 252 THR A C 1
ATOM 2039 O O . THR A 1 252 ? 31.695 25.294 20.471 1.00 14.97 252 THR A O 1
ATOM 2046 N N . GLU A 1 253 ? 33.174 26.620 19.419 1.00 13.92 253 GLU A N 1
ATOM 2047 C CA . GLU A 1 253 ? 34.314 26.102 20.178 1.00 22.65 253 GLU A CA 1
ATOM 2048 C C . GLU A 1 253 ? 34.134 26.102 21.697 1.00 15.54 253 GLU A C 1
ATOM 2049 O O . GLU A 1 253 ? 34.539 25.160 22.374 1.00 17.64 253 GLU A O 1
ATOM 2055 N N . THR A 1 254 ? 33.531 27.157 22.229 1.00 13.68 254 THR A N 1
ATOM 2056 C CA . THR A 1 254 ? 33.383 27.296 23.670 1.00 7.47 254 THR A CA 1
ATOM 2057 C C . THR A 1 254 ? 31.921 27.257 24.116 1.00 11.71 254 THR A C 1
ATOM 2058 O O . THR A 1 254 ? 31.604 27.616 25.250 1.00 12.16 254 THR A O 1
ATOM 2062 N N . ALA A 1 255 ? 31.034 26.818 23.229 1.00 12.33 255 ALA A N 1
ATOM 2063 C CA . ALA A 1 255 ? 29.604 26.875 23.503 1.00 13.62 255 ALA A CA 1
ATOM 2064 C C . ALA A 1 255 ? 29.204 26.094 24.756 1.00 13.63 255 ALA A C 1
ATOM 2065 O O . ALA A 1 255 ? 28.374 26.555 25.526 1.00 15.17 255 ALA A O 1
ATOM 2067 N N . GLU A 1 256 ? 29.795 24.923 24.970 1.00 9.65 256 GLU A N 1
ATOM 2068 C CA . GLU A 1 256 ? 29.446 24.138 26.152 1.00 15.12 256 GLU A CA 1
ATOM 2069 C C . GLU A 1 256 ? 29.824 24.899 27.422 1.00 11.14 256 GLU A C 1
ATOM 2070 O O . GLU A 1 256 ? 29.048 24.964 28.382 1.00 12.59 256 GLU A O 1
ATOM 2076 N N . GLY A 1 257 ? 31.019 25.485 27.415 1.00 10.39 257 GLY A N 1
ATOM 2077 C CA . GLY A 1 257 ? 31.501 26.237 28.557 1.00 11.99 257 GLY A CA 1
ATOM 2078 C C . GLY A 1 257 ? 30.637 27.451 28.834 1.00 12.25 257 GLY A C 1
ATOM 2079 O O . GLY A 1 257 ? 30.297 27.728 29.979 1.00 10.55 257 GLY A O 1
ATOM 2088 N N . THR A 1 259 ? 27.511 27.938 27.941 1.00 11.20 259 THR A N 1
ATOM 2089 C CA . THR A 1 259 ? 26.202 27.482 28.407 1.00 12.35 259 THR A CA 1
ATOM 2090 C C . THR A 1 259 ? 26.236 27.188 29.909 1.00 12.19 259 THR A C 1
ATOM 2091 O O . THR A 1 259 ? 25.319 27.562 30.644 1.00 14.30 259 THR A O 1
ATOM 2095 N N . ARG A 1 260 ? 27.299 26.528 30.362 1.00 11.58 260 ARG A N 1
ATOM 2096 C CA . ARG A 1 260 ? 27.447 26.237 31.782 1.00 13.03 260 ARG A CA 1
ATOM 2097 C C . ARG A 1 260 ? 27.606 27.528 32.573 1.00 13.82 260 ARG A C 1
ATOM 2098 O O . ARG A 1 260 ? 26.958 27.715 33.603 1.00 14.84 260 ARG A O 1
ATOM 2106 N N . LEU A 1 261 ? 28.457 28.427 32.079 1.00 12.28 261 LEU A N 1
ATOM 2107 C CA . LEU A 1 261 ? 28.626 29.730 32.713 1.00 9.84 261 LEU A CA 1
ATOM 2108 C C . LEU A 1 261 ? 27.284 30.450 32.871 1.00 9.47 261 LEU A C 1
ATOM 2109 O O . LEU A 1 261 ? 26.981 31.007 33.929 1.00 12.98 261 LEU A O 1
ATOM 2114 N N . GLY A 1 262 ? 26.479 30.443 31.812 1.00 9.27 262 GLY A N 1
ATOM 2115 C CA . GLY A 1 262 ? 25.196 31.121 31.842 1.00 12.85 262 GLY A CA 1
ATOM 2116 C C . GLY A 1 262 ? 24.261 30.572 32.897 1.00 18.90 262 GLY A C 1
ATOM 2117 O O . GLY A 1 262 ? 23.436 31.299 33.454 1.00 18.13 262 GLY A O 1
ATOM 2118 N N . ARG A 1 263 ? 24.385 29.279 33.169 1.00 13.97 263 ARG A N 1
ATOM 2119 C CA . ARG A 1 263 ? 23.531 28.629 34.158 1.00 15.46 263 ARG A CA 1
ATOM 2120 C C . ARG A 1 263 ? 23.996 28.874 35.590 1.00 19.04 263 ARG A C 1
ATOM 2121 O O . ARG A 1 263 ? 23.231 28.696 36.533 1.00 21.56 263 ARG A O 1
ATOM 2129 N N . GLU A 1 264 ? 25.244 29.298 35.753 1.00 10.38 264 GLU A N 1
ATOM 2130 C CA . GLU A 1 264 ? 25.817 29.447 37.083 1.00 15.27 264 GLU A CA 1
ATOM 2131 C C . GLU A 1 264 ? 26.065 30.896 37.485 1.00 15.11 264 GLU A C 1
ATOM 2132 O O . GLU A 1 264 ? 26.122 31.214 38.666 1.00 17.51 264 GLU A O 1
ATOM 2138 N N . VAL A 1 265 ? 26.228 31.772 36.504 1.00 14.50 265 VAL A N 1
ATOM 2139 C CA . VAL A 1 265 ? 26.714 33.118 36.791 1.00 12.02 265 VAL A CA 1
ATOM 2140 C C . VAL A 1 265 ? 25.802 33.915 37.732 1.00 17.80 265 VAL A C 1
ATOM 2141 O O . VAL A 1 265 ? 26.274 34.748 38.512 1.00 12.32 265 VAL A O 1
ATOM 2145 N N . GLY A 1 266 ? 24.501 33.649 37.669 1.00 13.48 266 GLY A N 1
ATOM 2146 C CA . GLY A 1 266 ? 23.542 34.340 38.513 1.00 14.22 266 GLY A CA 1
ATOM 2147 C C . GLY A 1 266 ? 23.675 34.024 39.994 1.00 20.83 266 GLY A C 1
ATOM 2148 O O . GLY A 1 266 ? 23.160 34.754 40.840 1.00 18.52 266 GLY A O 1
ATOM 2149 N N . GLN A 1 267 ? 24.365 32.934 40.314 1.00 21.30 267 GLN A N 1
ATOM 2150 C CA . GLN A 1 267 ? 24.636 32.594 41.705 1.00 38.11 267 GLN A CA 1
ATOM 2151 C C . GLN A 1 267 ? 25.470 33.688 42.351 1.00 41.59 267 GLN A C 1
ATOM 2152 O O . GLN A 1 267 ? 25.324 33.975 43.538 1.00 26.86 267 GLN A O 1
ATOM 2158 N N . LYS A 1 268 ? 26.345 34.294 41.553 1.00 16.15 268 LYS A N 1
ATOM 2159 C CA A LYS A 1 268 ? 27.324 35.240 42.070 0.75 19.59 268 LYS A CA 1
ATOM 2160 C CA B LYS A 1 268 ? 27.334 35.238 42.063 0.25 19.85 268 LYS A CA 1
ATOM 2161 C C . LYS A 1 268 ? 27.043 36.671 41.635 1.00 20.66 268 LYS A C 1
ATOM 2162 O O . LYS A 1 268 ? 27.319 37.617 42.372 1.00 21.62 268 LYS A O 1
ATOM 2173 N N . PHE A 1 269 ? 26.490 36.824 40.438 1.00 13.57 269 PHE A N 1
ATOM 2174 C CA . PHE A 1 269 ? 26.067 38.125 39.957 1.00 11.94 269 PHE A CA 1
ATOM 2175 C C . PHE A 1 269 ? 24.556 38.173 40.113 1.00 9.80 269 PHE A C 1
ATOM 2176 O O . PHE A 1 269 ? 23.811 37.897 39.180 1.00 13.17 269 PHE A O 1
ATOM 2184 N N . LYS A 1 270 ? 24.118 38.502 41.326 1.00 13.45 270 LYS A N 1
ATOM 2185 C CA . LYS A 1 270 ? 22.725 38.339 41.720 1.00 17.68 270 LYS A CA 1
ATOM 2186 C C . LYS A 1 270 ? 21.756 39.277 41.005 1.00 18.22 270 LYS A C 1
ATOM 2187 O O . LYS A 1 270 ? 20.543 39.101 41.092 1.00 18.12 270 LYS A O 1
ATOM 2193 N N . ASP A 1 271 ? 22.285 40.270 40.300 1.00 12.56 271 ASP A N 1
ATOM 2194 C CA . ASP A 1 271 ? 21.431 41.194 39.555 1.00 11.29 271 ASP A CA 1
ATOM 2195 C C . ASP A 1 271 ? 21.275 40.821 38.084 1.00 10.83 271 ASP A C 1
ATOM 2196 O O . ASP A 1 271 ? 20.631 41.543 37.332 1.00 11.52 271 ASP A O 1
ATOM 2201 N N . THR A 1 272 ? 21.862 39.698 37.677 1.00 8.65 272 THR A N 1
ATOM 2202 C CA . THR A 1 272 ? 21.782 39.258 36.285 1.00 10.35 272 THR A CA 1
ATOM 2203 C C . THR A 1 272 ? 20.342 39.209 35.797 1.00 14.93 272 THR A C 1
ATOM 2204 O O . THR A 1 272 ? 19.481 38.617 36.444 1.00 9.15 272 THR A O 1
ATOM 2208 N N . THR A 1 273 ? 20.081 39.817 34.646 1.00 7.63 273 THR A N 1
ATOM 2209 C CA . THR A 1 273 ? 18.729 39.801 34.088 1.00 8.46 273 THR A CA 1
ATOM 2210 C C . THR A 1 273 ? 18.750 40.188 32.610 1.00 10.54 273 THR A C 1
ATOM 2211 O O . THR A 1 273 ? 19.589 40.986 32.186 1.00 9.23 273 THR A O 1
ATOM 2215 N N . PRO A 1 274 ? 17.844 39.607 31.816 1.00 11.26 274 PRO A N 1
ATOM 2216 C CA . PRO A 1 274 ? 17.787 39.980 30.400 1.00 8.01 274 PRO A CA 1
ATOM 2217 C C . PRO A 1 274 ? 17.520 41.472 30.232 1.00 10.19 274 PRO A C 1
ATOM 2218 O O . PRO A 1 274 ? 16.978 42.130 31.128 1.00 10.98 274 PRO A O 1
ATOM 2222 N N . TYR A 1 275 ? 17.898 42.010 29.081 1.00 8.66 275 TYR A N 1
ATOM 2223 C CA . TYR A 1 275 ? 17.607 43.408 28.790 1.00 8.63 275 TYR A CA 1
ATOM 2224 C C . TYR A 1 275 ? 17.386 43.564 27.294 1.00 5.38 275 TYR A C 1
ATOM 2225 O O . TYR A 1 275 ? 17.890 42.763 26.515 1.00 7.09 275 TYR A O 1
ATOM 2234 N N . PRO A 1 276 ? 16.624 44.595 26.895 1.00 8.55 276 PRO A N 1
ATOM 2235 C CA . PRO A 1 276 ? 16.342 44.855 25.480 1.00 11.07 276 PRO A CA 1
ATOM 2236 C C . PRO A 1 276 ? 17.529 45.482 24.769 1.00 8.58 276 PRO A C 1
ATOM 2237 O O . PRO A 1 276 ? 18.186 46.372 25.320 1.00 10.51 276 PRO A O 1
ATOM 2241 N N . ILE A 1 277 ? 17.805 45.018 23.555 1.00 9.44 277 ILE A N 1
ATOM 2242 C CA . ILE A 1 277 ? 18.763 45.703 22.704 1.00 9.12 277 ILE A CA 1
ATOM 2243 C C . ILE A 1 277 ? 17.981 46.367 21.577 1.00 3.99 277 ILE A C 1
ATOM 2244 O O . ILE A 1 277 ? 17.414 45.696 20.714 1.00 11.56 277 ILE A O 1
ATOM 2249 N N . GLY A 1 278 ? 17.928 47.689 21.610 1.00 9.26 278 GLY A N 1
ATOM 2250 C CA . GLY A 1 278 ? 17.360 48.428 20.504 1.00 6.85 278 GLY A CA 1
ATOM 2251 C C . GLY A 1 278 ? 18.337 48.379 19.347 1.00 9.44 278 GLY A C 1
ATOM 2252 O O . GLY A 1 278 ? 19.556 48.372 19.545 1.00 9.21 278 GLY A O 1
ATOM 2253 N N . ILE A 1 279 ? 17.805 48.341 18.133 1.00 8.24 279 ILE A N 1
ATOM 2254 C CA . ILE A 1 279 ? 18.635 48.300 16.939 1.00 8.25 279 ILE A CA 1
ATOM 2255 C C . ILE A 1 279 ? 18.161 49.427 16.040 1.00 13.74 279 ILE A C 1
ATOM 2256 O O . ILE A 1 279 ? 17.498 49.196 15.034 1.00 9.29 279 ILE A O 1
ATOM 2261 N N . PRO A 1 280 ? 18.483 50.668 16.429 1.00 11.70 280 PRO A N 1
ATOM 2262 C CA . PRO A 1 280 ? 17.915 51.863 15.796 1.00 11.65 280 PRO A CA 1
ATOM 2263 C C . PRO A 1 280 ? 18.525 52.171 14.441 1.00 7.39 280 PRO A C 1
ATOM 2264 O O . PRO A 1 280 ? 19.664 51.780 14.157 1.00 11.50 280 PRO A O 1
ATOM 2268 N N . GLY A 1 281 ? 17.762 52.875 13.613 1.00 5.69 281 GLY A N 1
ATOM 2269 C CA . GLY A 1 281 ? 18.284 53.379 12.354 1.00 9.13 281 GLY A CA 1
ATOM 2270 C C . GLY A 1 281 ? 17.767 52.597 11.171 1.00 9.98 281 GLY A C 1
ATOM 2271 O O . GLY A 1 281 ? 17.004 51.633 11.323 1.00 10.77 281 GLY A O 1
ATOM 2272 N N . ALA A 1 282 ? 18.188 53.008 9.983 1.00 7.71 282 ALA A N 1
ATOM 2273 C CA . ALA A 1 282 ? 17.740 52.360 8.765 1.00 8.30 282 ALA A CA 1
ATOM 2274 C C . ALA A 1 282 ? 18.890 52.107 7.807 1.00 9.71 282 ALA A C 1
ATOM 2275 O O . ALA A 1 282 ? 19.850 52.878 7.743 1.00 11.59 282 ALA A O 1
ATOM 2277 N N . ILE A 1 283 ? 18.786 51.013 7.066 1.00 8.73 283 ILE A N 1
ATOM 2278 C CA . ILE A 1 283 ? 19.699 50.749 5.965 1.00 10.57 283 ILE A CA 1
ATOM 2279 C C . ILE A 1 283 ? 18.931 51.053 4.688 1.00 11.89 283 ILE A C 1
ATOM 2280 O O . ILE A 1 283 ? 17.905 50.432 4.434 1.00 11.45 283 ILE A O 1
ATOM 2285 N N . PRO A 1 284 ? 19.416 52.018 3.887 1.00 11.46 284 PRO A N 1
ATOM 2286 C CA . PRO A 1 284 ? 18.730 52.400 2.644 1.00 9.56 284 PRO A CA 1
ATOM 2287 C C . PRO A 1 284 ? 18.651 51.259 1.635 1.00 9.84 284 PRO A C 1
ATOM 2288 O O . PRO A 1 284 ? 19.600 50.483 1.494 1.00 14.31 284 PRO A O 1
ATOM 2292 N N . VAL A 1 285 ? 17.527 51.171 0.933 1.00 12.07 285 VAL A N 1
ATOM 2293 C CA . VAL A 1 285 ? 17.366 50.194 -0.135 1.00 7.37 285 VAL A CA 1
ATOM 2294 C C . VAL A 1 285 ? 16.936 50.881 -1.423 1.00 16.65 285 VAL A C 1
ATOM 2295 O O . VAL A 1 285 ? 15.940 51.609 -1.453 1.00 12.10 285 VAL A O 1
ATOM 2299 N N . ASN A 1 286 ? 17.711 50.645 -2.476 1.00 11.27 286 ASN A N 1
ATOM 2300 C CA A ASN A 1 286 ? 17.415 51.172 -3.799 0.49 16.15 286 ASN A CA 1
ATOM 2301 C CA B ASN A 1 286 ? 17.418 51.179 -3.798 0.51 16.17 286 ASN A CA 1
ATOM 2302 C C . ASN A 1 286 ? 17.749 50.120 -4.841 1.00 17.02 286 ASN A C 1
ATOM 2303 O O . ASN A 1 286 ? 18.900 49.984 -5.255 1.00 16.41 286 ASN A O 1
ATOM 2312 N N . ILE A 1 287 ? 16.738 49.360 -5.248 1.00 12.55 287 ILE A N 1
ATOM 2313 C CA . ILE A 1 287 ? 16.947 48.243 -6.154 1.00 8.36 287 ILE A CA 1
ATOM 2314 C C . ILE A 1 287 ? 15.977 48.274 -7.324 1.00 10.69 287 ILE A C 1
ATOM 2315 O O . ILE A 1 287 ? 14.949 48.957 -7.285 1.00 12.01 287 ILE A O 1
ATOM 2320 N N . SER A 1 288 ? 16.296 47.521 -8.364 1.00 10.58 288 SER A N 1
ATOM 2321 C CA . SER A 1 288 ? 15.459 47.525 -9.551 1.00 7.72 288 SER A CA 1
ATOM 2322 C C . SER A 1 288 ? 15.716 46.279 -10.365 1.00 11.37 288 SER A C 1
ATOM 2323 O O . SER A 1 288 ? 16.725 45.598 -10.179 1.00 15.19 288 SER A O 1
ATOM 2326 N N . GLY A 1 289 ? 14.797 45.974 -11.270 1.00 13.40 289 GLY A N 1
ATOM 2327 C CA . GLY A 1 289 ? 14.965 44.837 -12.148 1.00 11.14 289 GLY A CA 1
ATOM 2328 C C . GLY A 1 289 ? 13.868 44.815 -13.186 1.00 14.04 289 GLY A C 1
ATOM 2329 O O . GLY A 1 289 ? 13.248 45.843 -13.469 1.00 12.43 289 GLY A O 1
ATOM 2330 N N . ARG A 1 290 ? 13.618 43.641 -13.750 1.00 15.58 290 ARG A N 1
ATOM 2331 C CA . ARG A 1 290 ? 12.509 43.495 -14.679 1.00 15.06 290 ARG A CA 1
ATOM 2332 C C . ARG A 1 290 ? 12.029 42.052 -14.731 1.00 15.85 290 ARG A C 1
ATOM 2333 O O . ARG A 1 290 ? 12.718 41.147 -14.268 1.00 21.92 290 ARG A O 1
ATOM 2341 N N . SER A 1 291 ? 10.834 41.848 -15.271 1.00 18.81 291 SER A N 1
ATOM 2342 C CA . SER A 1 291 ? 10.242 40.521 -15.327 1.00 22.79 291 SER A CA 1
ATOM 2343 C C . SER A 1 291 ? 11.028 39.620 -16.265 1.00 16.03 291 SER A C 1
ATOM 2344 O O . SER A 1 291 ? 11.690 40.095 -17.190 1.00 17.46 291 SER A O 1
ATOM 2347 N N A HIS A 1 292 ? 10.950 38.316 -16.025 0.50 15.66 292 HIS A N 1
ATOM 2348 N N B HIS A 1 292 ? 10.951 38.316 -16.026 0.50 15.39 292 HIS A N 1
ATOM 2349 C CA A HIS A 1 292 ? 11.620 37.342 -16.879 0.50 18.47 292 HIS A CA 1
ATOM 2350 C CA B HIS A 1 292 ? 11.621 37.344 -16.880 0.50 18.47 292 HIS A CA 1
ATOM 2351 C C A HIS A 1 292 ? 10.802 37.031 -18.129 0.50 25.84 292 HIS A C 1
ATOM 2352 C C B HIS A 1 292 ? 10.806 37.039 -18.134 0.50 25.81 292 HIS A C 1
ATOM 2353 O O A HIS A 1 292 ? 11.242 36.276 -18.999 0.50 20.40 292 HIS A O 1
ATOM 2354 O O B HIS A 1 292 ? 11.252 36.298 -19.012 0.50 20.34 292 HIS A O 1
ATOM 2367 N N . HIS A 1 293 ? 9.610 37.615 -18.215 1.00 23.07 293 HIS A N 1
ATOM 2368 C CA . HIS A 1 293 ? 8.740 37.408 -19.371 1.00 35.32 293 HIS A CA 1
ATOM 2369 C C . HIS A 1 293 ? 8.178 38.717 -19.916 1.00 50.17 293 HIS A C 1
ATOM 2370 O O . HIS A 1 293 ? 8.677 39.797 -19.606 1.00 57.95 293 HIS A O 1
#